Protein AF-A0A256ZRB9-F1 (afdb_monomer_lite)

Structure (mmCIF, N/CA/C/O backbone):
data_AF-A0A256ZRB9-F1
#
_entry.id   AF-A0A256ZRB9-F1
#
loop_
_atom_site.group_PDB
_atom_site.id
_atom_site.type_symbol
_atom_site.label_atom_id
_atom_site.label_alt_id
_atom_site.label_comp_id
_atom_site.label_asym_id
_atom_site.label_entity_id
_atom_site.label_seq_id
_atom_site.pdbx_PDB_ins_code
_atom_site.Cartn_x
_atom_site.Cartn_y
_atom_site.Cartn_z
_atom_site.occupancy
_atom_site.B_iso_or_equiv
_atom_site.auth_seq_id
_atom_site.auth_comp_id
_atom_site.auth_asym_id
_atom_site.auth_atom_id
_atom_site.pdbx_PDB_model_num
ATOM 1 N N . MET A 1 1 ? -17.868 21.100 -18.363 1.00 34.25 1 MET A N 1
ATOM 2 C CA . MET A 1 1 ? -17.674 19.808 -17.663 1.00 34.25 1 MET A CA 1
ATOM 3 C C . MET A 1 1 ? -17.988 18.675 -18.643 1.00 34.25 1 MET A C 1
ATOM 5 O O . MET A 1 1 ? -18.984 17.983 -18.506 1.00 34.25 1 MET A O 1
ATOM 9 N N . ARG A 1 2 ? -17.185 18.565 -19.703 1.00 29.33 2 ARG A N 1
ATOM 10 C CA . ARG A 1 2 ? -17.301 17.561 -20.768 1.00 29.33 2 ARG A CA 1
ATOM 11 C C . ARG A 1 2 ? -15.899 16.989 -20.989 1.00 29.33 2 ARG A C 1
ATOM 13 O O . ARG A 1 2 ? -14.932 17.731 -20.836 1.00 29.33 2 ARG A O 1
ATOM 20 N N . ASP A 1 3 ? -15.852 15.688 -21.248 1.00 31.72 3 ASP A N 1
ATOM 21 C CA . ASP A 1 3 ? -14.693 14.881 -21.651 1.00 31.72 3 ASP A CA 1
ATOM 22 C C . ASP A 1 3 ? -13.655 14.563 -20.561 1.00 31.72 3 ASP A C 1
ATOM 24 O O . ASP A 1 3 ? -12.487 14.940 -20.623 1.00 31.72 3 ASP A O 1
ATOM 28 N N . ILE A 1 4 ? -14.065 13.767 -19.564 1.00 39.31 4 ILE A N 1
ATOM 29 C CA . ILE A 1 4 ? -13.108 12.878 -18.889 1.00 39.31 4 ILE A CA 1
ATOM 30 C C . ILE A 1 4 ? -12.838 11.738 -19.874 1.00 39.31 4 ILE A C 1
ATOM 32 O O . ILE A 1 4 ? -13.637 10.811 -19.982 1.00 39.31 4 ILE A O 1
ATOM 36 N N . LEU A 1 5 ? -11.736 11.854 -20.622 1.00 40.72 5 LEU A N 1
ATOM 37 C CA . LEU A 1 5 ? -11.132 10.765 -21.390 1.00 40.72 5 LEU A CA 1
ATOM 38 C C . LEU A 1 5 ? -11.177 9.476 -20.561 1.00 40.72 5 LEU A C 1
ATOM 40 O O . LEU A 1 5 ? -10.591 9.402 -19.477 1.00 40.72 5 LEU A O 1
ATOM 44 N N . ILE A 1 6 ? -11.889 8.467 -21.064 1.00 37.97 6 ILE A N 1
ATOM 45 C CA . ILE A 1 6 ? -11.852 7.111 -20.521 1.00 37.97 6 ILE A CA 1
ATOM 46 C C . ILE A 1 6 ? -10.474 6.556 -20.885 1.00 37.97 6 ILE A C 1
ATOM 48 O O . ILE A 1 6 ? -10.280 5.974 -21.949 1.00 37.97 6 ILE A O 1
ATOM 52 N N . PHE A 1 7 ? -9.485 6.805 -20.030 1.00 49.47 7 PHE A N 1
ATOM 53 C CA . PHE A 1 7 ? -8.196 6.137 -20.133 1.00 49.47 7 PHE A CA 1
ATOM 54 C C . PHE A 1 7 ? -8.425 4.647 -19.878 1.00 49.47 7 PHE A C 1
ATOM 56 O O . PHE A 1 7 ? -8.905 4.256 -18.811 1.00 49.47 7 PHE A O 1
ATOM 63 N N . SER A 1 8 ? -8.117 3.820 -20.879 1.00 54.41 8 SER A N 1
ATOM 64 C CA . SER A 1 8 ? -7.966 2.382 -20.671 1.00 54.41 8 SER A CA 1
ATOM 65 C C . SER A 1 8 ? -6.876 2.179 -19.620 1.00 54.41 8 SER A C 1
ATOM 67 O O . SER A 1 8 ? -5.804 2.773 -19.711 1.00 54.41 8 SER A O 1
ATOM 69 N N . PHE A 1 9 ? -7.198 1.418 -18.580 1.00 68.12 9 PHE A N 1
ATOM 70 C CA . PHE A 1 9 ? -6.314 1.174 -17.452 1.00 68.12 9 PHE A CA 1
ATOM 71 C C . PHE A 1 9 ? -5.303 0.078 -17.801 1.00 68.12 9 PHE A C 1
ATOM 73 O O . PHE A 1 9 ? -5.698 -1.038 -18.139 1.00 68.12 9 PHE A O 1
ATOM 80 N N . PHE A 1 10 ? -4.007 0.374 -17.667 1.00 88.19 10 PHE A N 1
ATOM 81 C CA . PHE A 1 10 ? -2.936 -0.582 -17.957 1.00 88.19 10 PHE A CA 1
ATOM 82 C C . PHE A 1 10 ? -2.296 -1.088 -16.661 1.00 88.19 10 PHE A C 1
ATOM 84 O O . PHE A 1 10 ? -1.327 -0.520 -16.147 1.00 88.19 10 PHE A O 1
ATOM 91 N N . LEU A 1 11 ? -2.833 -2.198 -16.142 1.00 92.12 11 LEU A N 1
ATOM 92 C CA . LEU A 1 11 ? -2.380 -2.829 -14.896 1.00 92.12 11 LEU A CA 1
ATOM 93 C C . LEU A 1 11 ? -0.883 -3.171 -14.904 1.00 92.12 11 LEU A C 1
ATOM 95 O O . LEU A 1 11 ? -0.218 -3.035 -13.879 1.00 92.12 11 LEU A O 1
ATOM 99 N N . ASP A 1 12 ? -0.346 -3.551 -16.060 1.00 94.75 12 ASP A N 1
ATOM 100 C CA . ASP A 1 12 ? 1.074 -3.790 -16.302 1.00 94.75 12 ASP A CA 1
ATOM 101 C C . ASP A 1 12 ? 1.933 -2.567 -15.955 1.00 94.75 12 ASP A C 1
ATOM 103 O O . ASP A 1 12 ? 2.909 -2.670 -15.210 1.00 94.75 12 ASP A O 1
ATOM 107 N N . ALA A 1 13 ? 1.551 -1.389 -16.454 1.00 96.62 13 ALA A N 1
ATOM 108 C CA . ALA A 1 13 ? 2.277 -0.147 -16.216 1.00 96.62 13 ALA A CA 1
ATOM 109 C C . ALA A 1 13 ? 2.180 0.277 -14.745 1.00 96.62 13 ALA A C 1
ATOM 111 O O . ALA A 1 13 ? 3.186 0.653 -14.137 1.00 96.62 13 ALA A O 1
ATOM 112 N N . TRP A 1 14 ? 1.002 0.117 -14.137 1.00 97.25 14 TRP A N 1
ATOM 113 C CA . TRP A 1 14 ? 0.829 0.303 -12.698 1.00 97.25 14 TRP A CA 1
ATOM 114 C C . TRP A 1 14 ? 1.728 -0.641 -11.884 1.00 97.25 14 TRP A C 1
ATOM 116 O O . TRP A 1 14 ? 2.401 -0.217 -10.944 1.00 97.25 14 TRP A O 1
ATOM 126 N N . LEU A 1 15 ? 1.812 -1.917 -12.260 1.00 96.31 15 LEU A N 1
ATOM 127 C CA . LEU A 1 15 ? 2.658 -2.888 -11.571 1.00 96.31 15 LEU A CA 1
ATOM 128 C C . LEU A 1 15 ? 4.153 -2.581 -11.750 1.00 96.31 15 LEU A C 1
ATOM 130 O O . LEU A 1 15 ? 4.929 -2.773 -10.812 1.00 96.31 15 LEU A O 1
ATOM 134 N N . ALA A 1 16 ? 4.555 -2.073 -12.918 1.00 95.81 16 ALA A N 1
ATOM 135 C CA . ALA A 1 16 ? 5.911 -1.595 -13.176 1.00 95.81 16 ALA A CA 1
ATOM 136 C C . ALA A 1 16 ? 6.287 -0.435 -12.240 1.00 95.81 16 ALA A C 1
ATOM 138 O O . ALA A 1 16 ? 7.323 -0.502 -11.576 1.00 95.81 16 ALA A O 1
ATOM 139 N N . GLY A 1 17 ? 5.418 0.573 -12.112 1.00 96.19 17 GLY A N 1
ATOM 140 C CA . GLY A 1 17 ? 5.626 1.690 -11.189 1.00 96.19 17 GLY A CA 1
ATOM 141 C C . GLY A 1 17 ? 5.690 1.247 -9.727 1.00 96.19 17 GLY A C 1
ATOM 142 O O . GLY A 1 17 ? 6.588 1.650 -8.986 1.00 96.19 17 GLY A O 1
ATOM 143 N N . LEU A 1 18 ? 4.777 0.360 -9.312 1.00 96.25 18 LEU A N 1
ATOM 144 C CA . LEU A 1 18 ? 4.770 -0.198 -7.956 1.00 96.25 18 LEU A CA 1
ATOM 145 C C . LEU A 1 18 ? 6.077 -0.945 -7.656 1.00 96.25 18 LEU A C 1
ATOM 147 O O . LEU A 1 18 ? 6.651 -0.814 -6.571 1.00 96.25 18 LEU A O 1
ATOM 151 N N . TRP A 1 19 ? 6.563 -1.725 -8.624 1.00 95.06 19 TRP A N 1
ATOM 152 C CA . TRP A 1 19 ? 7.814 -2.459 -8.496 1.00 95.06 19 TRP A CA 1
ATOM 153 C C . TRP A 1 19 ? 9.038 -1.537 -8.444 1.00 95.06 19 TRP A C 1
ATOM 155 O O . TRP A 1 19 ? 9.956 -1.814 -7.674 1.00 95.06 19 TRP A O 1
ATOM 165 N N . ASP A 1 20 ? 9.066 -0.432 -9.186 1.00 93.19 20 ASP A N 1
ATOM 166 C CA . ASP A 1 20 ? 10.182 0.522 -9.121 1.00 93.19 20 ASP A CA 1
ATOM 167 C C . ASP A 1 20 ? 10.332 1.183 -7.740 1.00 93.19 20 ASP A C 1
ATOM 169 O O . ASP A 1 20 ? 11.446 1.519 -7.330 1.00 93.19 20 ASP A O 1
ATOM 173 N N . GLY A 1 21 ? 9.240 1.317 -6.982 1.00 91.88 21 GLY A N 1
ATOM 174 C CA . GLY A 1 21 ? 9.299 1.759 -5.587 1.00 91.88 21 GLY A CA 1
ATOM 175 C C . GLY A 1 21 ? 9.659 0.633 -4.608 1.00 91.88 21 GLY A C 1
ATOM 176 O O . GLY A 1 21 ? 10.695 0.656 -3.933 1.00 91.88 21 GLY A O 1
ATOM 177 N N . ASP A 1 22 ? 8.811 -0.395 -4.539 1.00 93.00 22 ASP A N 1
ATOM 178 C CA . ASP A 1 22 ? 8.840 -1.403 -3.464 1.00 93.00 22 ASP A CA 1
ATOM 179 C C . ASP A 1 22 ? 9.324 -2.798 -3.898 1.00 93.00 22 ASP A C 1
ATOM 181 O O . ASP A 1 22 ? 9.397 -3.752 -3.101 1.00 93.00 22 ASP A O 1
ATOM 185 N N . GLY A 1 23 ? 9.685 -2.931 -5.169 1.00 92.56 23 GLY A N 1
ATOM 186 C CA . GLY A 1 23 ? 10.148 -4.161 -5.782 1.00 92.56 23 GLY A CA 1
ATOM 187 C C . GLY A 1 23 ? 11.583 -4.530 -5.424 1.00 92.56 23 GLY A C 1
ATOM 188 O O . GLY A 1 23 ? 12.359 -3.788 -4.820 1.00 92.56 23 GLY A O 1
ATOM 189 N N . THR A 1 24 ? 11.978 -5.747 -5.770 1.00 90.44 24 THR A N 1
ATOM 190 C CA . THR A 1 24 ? 13.360 -6.238 -5.816 1.00 90.44 24 THR A CA 1
ATOM 191 C C . THR A 1 24 ? 13.390 -7.468 -6.706 1.00 90.44 24 THR A C 1
ATOM 193 O O . THR A 1 24 ? 12.495 -8.308 -6.624 1.00 90.44 24 THR A O 1
ATOM 196 N N . ARG A 1 25 ? 14.451 -7.634 -7.492 1.00 89.38 25 ARG A N 1
ATOM 197 C CA . ARG A 1 25 ? 14.740 -8.896 -8.176 1.00 89.38 25 ARG A CA 1
ATOM 198 C C . ARG A 1 25 ? 16.152 -9.367 -7.858 1.00 89.38 25 ARG A C 1
ATOM 200 O O . ARG A 1 25 ? 17.041 -8.547 -7.648 1.00 89.38 25 ARG A O 1
ATOM 207 N N . TYR A 1 26 ? 16.356 -10.675 -7.755 1.00 88.69 26 TYR A N 1
ATOM 208 C CA . TYR A 1 26 ? 17.668 -11.251 -7.454 1.00 88.69 26 TYR A CA 1
ATOM 209 C C . TYR A 1 26 ? 17.790 -12.681 -7.983 1.00 88.69 26 TYR A C 1
ATOM 211 O O . TYR A 1 26 ? 16.799 -13.398 -8.111 1.00 88.69 26 TYR A O 1
ATOM 219 N N . VAL A 1 27 ? 19.027 -13.097 -8.262 1.00 89.75 27 VAL A N 1
ATOM 220 C CA . VAL A 1 27 ? 19.355 -14.452 -8.723 1.00 89.75 27 VAL A CA 1
ATOM 221 C C . VAL A 1 27 ? 20.091 -15.194 -7.616 1.00 89.75 27 VAL A C 1
ATOM 223 O O . VAL A 1 27 ? 21.069 -14.683 -7.070 1.00 89.75 27 VAL A O 1
ATOM 226 N N . VAL A 1 28 ? 19.653 -16.410 -7.296 1.00 88.19 28 VAL A N 1
ATOM 227 C CA . VAL A 1 28 ? 20.348 -17.292 -6.348 1.00 88.19 28 VAL A CA 1
ATOM 228 C C . VAL A 1 28 ? 21.052 -18.396 -7.127 1.00 88.19 28 VAL A C 1
ATOM 230 O O . VAL A 1 28 ? 20.403 -19.199 -7.791 1.00 88.19 28 VAL A O 1
ATOM 233 N N . LYS A 1 29 ? 22.386 -18.453 -7.035 1.00 87.62 29 LYS A N 1
ATOM 234 C CA . LYS A 1 29 ? 23.191 -19.550 -7.594 1.00 87.62 29 LYS A CA 1
ATOM 235 C C . LYS A 1 29 ? 23.360 -20.641 -6.535 1.00 87.62 29 LYS A C 1
ATOM 237 O O . LYS A 1 29 ? 23.985 -20.398 -5.503 1.00 87.62 29 LYS A O 1
ATOM 242 N N . ARG A 1 30 ? 22.831 -21.844 -6.771 1.00 84.00 30 ARG A N 1
ATOM 243 C CA . ARG A 1 30 ? 23.006 -22.977 -5.846 1.00 84.00 30 ARG A CA 1
ATOM 244 C C . ARG A 1 30 ? 24.320 -23.697 -6.143 1.00 84.00 30 ARG A C 1
ATOM 246 O O . ARG A 1 30 ? 24.453 -24.311 -7.200 1.00 84.00 30 ARG A O 1
ATOM 253 N N . LYS A 1 31 ? 25.266 -23.646 -5.191 1.00 77.69 31 LYS A N 1
ATOM 254 C CA . LYS A 1 31 ? 26.624 -24.216 -5.325 1.00 77.69 31 LYS A CA 1
ATOM 255 C C . LYS A 1 31 ? 26.626 -25.681 -5.787 1.00 77.69 31 LYS A C 1
ATOM 257 O O . LYS A 1 31 ? 27.463 -26.053 -6.593 1.00 77.69 31 LYS A O 1
ATOM 262 N N . CYS A 1 32 ? 25.669 -26.485 -5.328 1.00 74.06 32 CYS A N 1
ATOM 263 C CA . CYS A 1 32 ? 25.635 -27.928 -5.569 1.00 74.06 32 CYS A CA 1
ATOM 264 C C . CYS A 1 32 ? 24.974 -28.376 -6.884 1.00 74.06 32 CYS A C 1
ATOM 266 O O . CYS A 1 32 ? 25.100 -29.541 -7.233 1.00 74.06 32 CYS A O 1
ATOM 268 N N . ARG A 1 33 ? 24.246 -27.510 -7.607 1.00 70.38 33 ARG A N 1
ATOM 269 C CA . ARG A 1 33 ? 23.389 -27.949 -8.736 1.00 70.38 33 ARG A CA 1
ATOM 270 C C . ARG A 1 33 ? 23.647 -27.250 -10.071 1.00 70.38 33 ARG A C 1
ATOM 272 O O . ARG A 1 33 ? 22.878 -27.452 -10.999 1.00 70.38 33 ARG A O 1
ATOM 279 N N . LYS A 1 34 ? 24.645 -26.356 -10.164 1.00 79.81 34 LYS A N 1
ATOM 280 C CA . LYS A 1 34 ? 24.789 -25.393 -11.288 1.00 79.81 34 LYS A CA 1
ATOM 281 C C . LYS A 1 34 ? 23.468 -24.655 -11.629 1.00 79.81 34 LYS A C 1
ATOM 283 O O . LYS A 1 34 ? 23.315 -24.105 -12.713 1.00 79.81 34 LYS A O 1
ATOM 288 N N . GLN A 1 35 ? 22.523 -24.607 -10.687 1.00 85.25 35 GLN A N 1
ATOM 289 C CA . GLN A 1 35 ? 21.173 -24.081 -10.871 1.00 85.25 35 GLN A CA 1
ATOM 290 C C . GLN A 1 35 ? 21.127 -22.599 -10.479 1.00 85.25 35 GLN A C 1
ATOM 292 O O . GLN A 1 35 ? 21.696 -22.202 -9.452 1.00 85.25 35 GLN A O 1
ATOM 297 N N . LYS A 1 36 ? 20.439 -21.791 -11.293 1.00 88.69 36 LYS A N 1
ATOM 298 C CA . LYS A 1 36 ? 20.120 -20.386 -11.016 1.00 88.69 36 LYS A CA 1
ATOM 299 C C . LYS A 1 36 ? 18.613 -20.247 -10.828 1.00 88.69 36 LYS A C 1
ATOM 301 O O . LYS A 1 36 ? 17.865 -20.536 -11.755 1.00 88.69 36 LYS A O 1
ATOM 306 N N . ASP A 1 37 ? 18.201 -19.767 -9.664 1.00 89.81 37 ASP A N 1
ATOM 307 C CA . ASP A 1 37 ? 16.800 -19.452 -9.375 1.00 89.81 37 ASP A CA 1
ATOM 308 C C . ASP A 1 37 ? 16.587 -17.936 -9.491 1.00 89.81 37 ASP A C 1
ATOM 310 O O . ASP A 1 37 ? 17.431 -17.157 -9.024 1.00 89.81 37 ASP A O 1
ATOM 314 N N . TYR A 1 38 ? 15.475 -17.517 -10.096 1.00 92.12 38 TYR A N 1
ATOM 315 C CA . TYR A 1 38 ? 15.200 -16.124 -10.454 1.00 92.12 38 TYR A CA 1
ATOM 316 C C . TYR A 1 38 ? 14.000 -15.613 -9.671 1.00 92.12 38 TYR A C 1
ATOM 318 O O . TYR A 1 38 ? 12.863 -16.010 -9.918 1.00 92.12 38 TYR A O 1
ATOM 326 N N . TYR A 1 39 ? 14.247 -14.687 -8.750 1.00 91.56 39 TYR A N 1
ATOM 327 C CA . TYR A 1 39 ? 13.211 -14.198 -7.854 1.00 91.56 39 TYR A CA 1
ATOM 328 C C . TYR A 1 39 ? 12.829 -12.761 -8.158 1.00 91.56 39 TYR A C 1
ATOM 330 O O . TYR A 1 39 ? 13.693 -11.895 -8.318 1.00 91.56 39 TYR A O 1
ATOM 338 N N . VAL A 1 40 ? 11.525 -12.509 -8.110 1.00 93.12 40 VAL A N 1
ATOM 339 C CA . VAL A 1 40 ? 10.925 -11.177 -8.057 1.00 93.12 40 VAL A CA 1
ATOM 340 C C . VAL A 1 40 ? 10.150 -11.053 -6.754 1.00 93.12 40 VAL A C 1
ATOM 342 O O . VAL A 1 40 ? 9.513 -12.001 -6.294 1.00 93.12 40 VAL A O 1
ATOM 345 N N . LYS A 1 41 ? 10.236 -9.887 -6.125 1.00 93.88 41 LYS A N 1
ATOM 346 C CA . LYS A 1 41 ? 9.595 -9.585 -4.852 1.00 93.88 41 LYS A CA 1
ATOM 347 C C . LYS A 1 41 ? 9.021 -8.176 -4.879 1.00 93.88 41 LYS A C 1
ATOM 349 O O . LYS A 1 41 ? 9.721 -7.280 -5.328 1.00 93.88 41 LYS A O 1
ATOM 354 N N . ILE A 1 42 ? 7.836 -7.978 -4.309 1.00 95.75 42 ILE A N 1
ATOM 355 C CA . ILE A 1 42 ? 7.316 -6.656 -3.920 1.00 95.75 42 ILE A CA 1
ATOM 356 C C . ILE A 1 42 ? 7.057 -6.681 -2.415 1.00 95.75 42 ILE A C 1
ATOM 358 O O . ILE A 1 42 ? 6.600 -7.695 -1.873 1.00 95.75 42 ILE A O 1
ATOM 362 N N . SER A 1 43 ? 7.437 -5.610 -1.722 1.00 96.19 43 SER A N 1
ATOM 363 C CA . SER A 1 43 ? 7.308 -5.524 -0.266 1.00 96.19 43 SER A CA 1
ATOM 364 C C . SER A 1 43 ? 6.275 -4.477 0.122 1.00 96.19 43 SER A C 1
ATOM 366 O O . SER A 1 43 ? 6.272 -3.402 -0.443 1.00 96.19 43 SER A O 1
ATOM 368 N N . THR A 1 44 ? 5.437 -4.751 1.116 1.00 96.88 44 THR A N 1
ATOM 369 C CA . THR A 1 44 ? 4.452 -3.771 1.594 1.00 96.88 44 THR A CA 1
ATOM 370 C C . THR A 1 44 ? 4.159 -3.948 3.077 1.00 96.88 44 THR A C 1
ATOM 372 O O . THR A 1 44 ? 4.381 -5.009 3.661 1.00 96.88 44 THR A O 1
ATOM 375 N N . ILE A 1 45 ? 3.677 -2.890 3.714 1.00 95.62 45 ILE A N 1
ATOM 376 C CA . ILE A 1 45 ? 3.133 -2.906 5.076 1.00 95.62 45 ILE A CA 1
ATOM 377 C C . ILE A 1 45 ? 1.599 -2.933 5.094 1.00 95.62 45 ILE A C 1
ATOM 379 O O . ILE A 1 45 ? 1.015 -3.0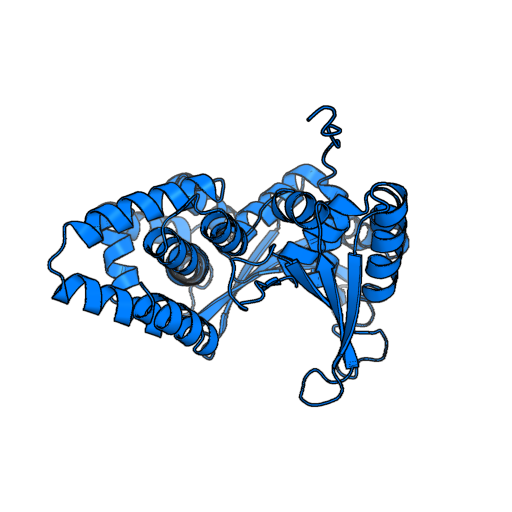86 6.163 1.00 95.62 45 ILE A O 1
ATOM 383 N N . SER A 1 46 ? 0.951 -2.722 3.952 1.00 97.31 46 SER A N 1
ATOM 384 C CA . SER A 1 46 ? -0.502 -2.637 3.850 1.00 97.31 46 SER A CA 1
ATOM 385 C C . SER A 1 46 ? -1.092 -4.032 3.712 1.00 97.31 46 SER A C 1
ATOM 387 O O . SER A 1 46 ? -0.589 -4.860 2.951 1.00 97.31 46 SER A O 1
ATOM 389 N N . PHE A 1 47 ? -2.151 -4.305 4.468 1.00 97.81 47 PHE A N 1
ATOM 390 C CA . PHE A 1 47 ? -2.938 -5.514 4.297 1.00 97.81 47 PHE A CA 1
ATOM 391 C C . PHE A 1 47 ? -3.667 -5.498 2.947 1.00 97.81 47 PHE A C 1
ATOM 393 O O . PHE A 1 47 ? -3.638 -6.499 2.241 1.00 97.81 47 PHE A O 1
ATOM 400 N N . LEU A 1 48 ? -4.266 -4.381 2.541 1.00 98.00 48 LEU A N 1
ATOM 401 C CA . LEU A 1 48 ? -4.952 -4.247 1.252 1.00 98.00 48 LEU A CA 1
ATOM 402 C C . LEU A 1 48 ? -4.004 -4.483 0.067 1.00 98.00 48 LEU A C 1
ATOM 404 O O . LEU A 1 48 ? -4.335 -5.221 -0.863 1.00 98.00 48 LEU A O 1
ATOM 408 N N . GLU A 1 49 ? -2.790 -3.941 0.135 1.00 97.75 49 GLU A N 1
ATOM 409 C CA . GLU A 1 49 ? -1.848 -4.013 -0.983 1.00 97.75 49 GLU A CA 1
ATOM 410 C C . GLU A 1 49 ? -1.316 -5.425 -1.221 1.00 97.75 49 GLU A C 1
ATOM 412 O O . GLU A 1 49 ? -1.035 -5.784 -2.360 1.00 97.75 49 GLU A O 1
ATOM 417 N N . VAL A 1 50 ? -1.240 -6.272 -0.186 1.00 97.81 50 VAL A N 1
ATOM 418 C CA . VAL A 1 50 ? -0.884 -7.688 -0.374 1.00 97.81 50 VAL A CA 1
ATOM 419 C C . VAL A 1 50 ? -1.879 -8.375 -1.311 1.00 97.81 50 VAL A C 1
ATOM 421 O O . VAL A 1 50 ? -1.446 -9.062 -2.237 1.00 97.81 50 VAL A O 1
ATOM 424 N N . LYS A 1 51 ? -3.193 -8.179 -1.114 1.00 96.25 51 LYS A N 1
ATOM 425 C CA . LYS A 1 51 ? -4.219 -8.725 -2.020 1.00 96.25 51 LYS A CA 1
ATOM 426 C C . LYS A 1 51 ? -4.068 -8.143 -3.412 1.00 96.25 51 LYS A C 1
ATOM 428 O O . LYS A 1 51 ? -4.049 -8.896 -4.379 1.00 96.25 51 LYS A O 1
ATOM 433 N N . LYS A 1 52 ? -3.887 -6.823 -3.492 1.00 96.00 52 LYS A N 1
ATOM 434 C CA . LYS A 1 52 ? -3.757 -6.119 -4.765 1.00 96.00 52 LYS A CA 1
ATOM 435 C C . LYS A 1 52 ? -2.577 -6.620 -5.592 1.00 96.00 52 LYS A C 1
ATOM 437 O O . LYS A 1 52 ? -2.716 -6.824 -6.791 1.00 96.00 52 LYS A O 1
ATOM 442 N N . ILE A 1 53 ? -1.444 -6.876 -4.942 1.00 96.56 53 ILE A N 1
ATOM 443 C CA . ILE A 1 53 ? -0.271 -7.474 -5.574 1.00 96.56 53 ILE A CA 1
ATOM 444 C C . ILE A 1 53 ? -0.601 -8.895 -6.045 1.00 96.56 53 ILE A C 1
ATOM 446 O O . ILE A 1 53 ? -0.348 -9.206 -7.199 1.00 96.56 53 ILE A O 1
ATOM 450 N N . ILE A 1 54 ? -1.180 -9.759 -5.200 1.00 95.44 54 ILE A N 1
ATOM 451 C CA . ILE A 1 54 ? -1.544 -11.133 -5.610 1.00 95.44 54 ILE A CA 1
ATOM 452 C C . ILE A 1 54 ? -2.430 -11.116 -6.863 1.00 95.44 54 ILE A C 1
ATOM 454 O O . ILE A 1 54 ? -2.157 -11.858 -7.804 1.00 95.44 54 ILE A O 1
ATOM 458 N N . ASP A 1 55 ? -3.448 -10.258 -6.879 1.00 94.44 55 ASP A N 1
ATOM 459 C CA . ASP A 1 55 ? -4.374 -10.131 -8.005 1.00 94.44 55 ASP A CA 1
ATOM 460 C C . ASP A 1 55 ? -3.668 -9.624 -9.258 1.00 94.44 55 ASP A C 1
ATOM 462 O O . ASP A 1 55 ? -3.801 -10.242 -10.307 1.00 94.44 55 ASP A O 1
ATOM 466 N N . ALA A 1 56 ? -2.838 -8.585 -9.135 1.00 94.19 56 ALA A N 1
ATOM 467 C CA . ALA A 1 56 ? -2.078 -8.054 -10.260 1.00 94.19 56 ALA A CA 1
ATOM 468 C C . ALA A 1 56 ? -1.129 -9.096 -10.868 1.00 94.19 56 ALA A C 1
ATOM 470 O O . ALA A 1 56 ? -1.014 -9.191 -12.084 1.00 94.19 56 ALA A O 1
ATOM 471 N N . PHE A 1 57 ? -0.478 -9.925 -10.046 1.00 93.12 57 PHE A N 1
ATOM 472 C CA . PHE A 1 57 ? 0.369 -11.002 -10.560 1.00 93.12 57 PHE A CA 1
ATOM 473 C C . PHE A 1 57 ? -0.438 -12.085 -11.296 1.00 93.12 57 PHE A C 1
ATOM 475 O O . PHE A 1 57 ? -0.002 -12.568 -12.343 1.00 93.12 57 PHE A O 1
ATOM 482 N N . ASN A 1 58 ? -1.614 -12.444 -10.776 1.00 92.31 58 ASN A N 1
ATOM 483 C CA . ASN A 1 58 ? -2.503 -13.398 -11.436 1.00 92.31 58 ASN A CA 1
ATOM 484 C C . ASN A 1 58 ? -3.041 -12.852 -12.763 1.00 92.31 58 ASN A C 1
ATOM 486 O O . ASN A 1 58 ? -3.066 -13.586 -13.742 1.00 92.31 58 ASN A O 1
ATOM 490 N N . GLU A 1 59 ? -3.453 -11.588 -12.798 1.00 93.25 59 GLU A N 1
ATOM 491 C CA . GLU A 1 59 ? -4.076 -10.961 -13.966 1.00 93.25 59 GLU A CA 1
ATOM 492 C C . GLU A 1 59 ? -3.061 -10.681 -15.081 1.00 93.25 59 GLU A C 1
ATOM 494 O O . GLU A 1 59 ? -3.292 -11.057 -16.225 1.00 93.25 59 GLU A O 1
ATOM 499 N N . VAL A 1 60 ? -1.899 -10.108 -14.746 1.00 91.56 60 VAL A N 1
ATOM 500 C CA . VAL A 1 60 ? -0.876 -9.723 -15.736 1.00 91.56 60 VAL A CA 1
ATOM 501 C C . VAL A 1 60 ? -0.085 -10.930 -16.251 1.00 91.56 60 VAL A C 1
ATOM 503 O O . VAL A 1 60 ? 0.310 -10.972 -17.415 1.00 91.56 60 VAL A O 1
ATOM 506 N N . PHE A 1 61 ? 0.188 -11.922 -15.394 1.00 90.12 61 PHE A N 1
ATOM 507 C CA . PHE A 1 61 ? 1.088 -13.030 -15.746 1.00 90.12 61 PHE A CA 1
ATOM 508 C C . PHE A 1 61 ? 0.425 -14.404 -15.781 1.00 90.12 61 PHE A C 1
ATOM 510 O O . PHE A 1 61 ? 1.085 -15.364 -16.175 1.00 90.12 61 PHE A O 1
ATOM 517 N N . GLY A 1 62 ? -0.813 -14.547 -15.302 1.00 88.88 62 GLY A N 1
ATOM 518 C CA . GLY A 1 62 ? -1.407 -15.865 -15.059 1.00 88.88 62 GLY A CA 1
ATOM 519 C C . GLY A 1 62 ? -0.692 -16.654 -13.954 1.00 88.88 62 GLY A C 1
ATOM 520 O O . GLY A 1 62 ? -0.804 -17.878 -13.898 1.00 88.88 62 GLY A O 1
ATOM 521 N N . ILE A 1 63 ? 0.090 -15.986 -13.092 1.00 87.31 63 ILE A N 1
ATOM 522 C CA . ILE A 1 63 ? 0.943 -16.637 -12.089 1.00 87.31 63 ILE A CA 1
ATOM 523 C C . ILE A 1 63 ? 0.598 -16.127 -10.693 1.00 87.31 63 ILE A C 1
ATOM 525 O O . ILE A 1 63 ? 0.791 -14.956 -10.374 1.00 87.31 63 ILE A O 1
ATOM 529 N N . SER A 1 64 ? 0.224 -17.049 -9.808 1.00 88.62 64 SER A N 1
ATOM 530 C CA . SER A 1 64 ? 0.132 -16.752 -8.380 1.00 88.62 64 SER A CA 1
ATOM 531 C C . SER A 1 64 ? 1.528 -16.661 -7.765 1.00 88.62 64 SER A C 1
ATOM 533 O O . SER A 1 64 ? 2.362 -17.540 -8.015 1.00 88.62 64 SER A O 1
ATOM 535 N N . PRO A 1 65 ? 1.786 -15.689 -6.869 1.00 91.19 65 PRO A N 1
ATOM 536 C CA . PRO A 1 65 ? 3.000 -15.693 -6.068 1.00 91.19 65 PRO A CA 1
ATOM 537 C C . PRO A 1 65 ? 3.190 -17.043 -5.370 1.00 91.19 65 PRO A C 1
ATOM 539 O O . PRO A 1 65 ? 2.224 -17.657 -4.911 1.00 91.19 65 PRO A O 1
ATOM 542 N N . TYR A 1 66 ? 4.432 -17.524 -5.280 1.00 87.00 66 TYR A N 1
ATOM 543 C CA . TYR A 1 66 ? 4.710 -18.824 -4.655 1.00 87.00 66 TYR A CA 1
ATOM 544 C C . TYR A 1 66 ? 4.770 -18.714 -3.130 1.00 87.00 66 TYR A C 1
ATOM 546 O O . TYR A 1 66 ? 4.546 -19.698 -2.416 1.00 87.00 66 TYR A O 1
ATOM 554 N N . ASN A 1 67 ? 5.110 -17.529 -2.608 1.00 91.69 67 ASN A N 1
ATOM 555 C CA . ASN A 1 67 ? 5.274 -17.317 -1.179 1.00 91.69 67 ASN A CA 1
ATOM 556 C C . ASN A 1 67 ? 5.032 -15.865 -0.757 1.00 91.69 67 ASN A C 1
ATOM 558 O O . ASN A 1 67 ? 5.468 -14.933 -1.425 1.00 91.69 67 ASN A O 1
ATOM 562 N N . ILE A 1 68 ? 4.440 -15.688 0.425 1.00 94.88 68 ILE A N 1
ATOM 563 C CA . ILE A 1 68 ? 4.370 -14.405 1.128 1.00 94.88 68 ILE A CA 1
ATOM 564 C C . ILE A 1 68 ? 5.076 -14.575 2.470 1.00 94.88 68 ILE A C 1
ATOM 566 O O . ILE A 1 68 ? 4.650 -15.370 3.314 1.00 94.88 68 ILE A O 1
ATOM 570 N N . ARG A 1 69 ? 6.174 -13.844 2.683 1.00 94.00 69 ARG A N 1
ATOM 571 C CA . ARG A 1 69 ? 6.861 -13.818 3.984 1.00 94.00 69 ARG A CA 1
ATOM 572 C C . ARG A 1 69 ? 6.374 -12.629 4.795 1.00 94.00 69 ARG A C 1
ATOM 574 O O . ARG A 1 69 ? 6.221 -11.546 4.252 1.00 94.00 69 ARG A O 1
ATOM 581 N N . ALA A 1 70 ? 6.205 -12.818 6.100 1.00 94.62 70 ALA A N 1
ATOM 582 C CA . ALA A 1 70 ? 5.875 -11.747 7.033 1.00 94.62 70 ALA A CA 1
ATOM 583 C C . ALA A 1 70 ? 7.046 -11.502 7.997 1.00 94.62 70 ALA A C 1
ATOM 585 O O . ALA A 1 70 ? 7.417 -12.371 8.793 1.00 94.62 70 ALA A O 1
ATOM 586 N N . LEU A 1 71 ? 7.637 -10.311 7.920 1.00 93.00 71 LEU A N 1
ATOM 587 C CA . LEU A 1 71 ? 8.789 -9.880 8.708 1.00 93.00 71 LEU A CA 1
ATOM 588 C C . LEU A 1 71 ? 8.355 -8.817 9.718 1.00 93.00 71 LEU A C 1
ATOM 590 O O . LEU A 1 71 ? 8.102 -7.672 9.350 1.00 93.00 71 LEU A O 1
ATOM 594 N N . PHE A 1 72 ? 8.294 -9.172 10.999 1.00 91.00 72 PHE A N 1
ATOM 595 C CA . PHE A 1 72 ? 7.914 -8.213 12.035 1.00 91.00 72 PHE A CA 1
ATOM 596 C C . PHE A 1 72 ? 9.018 -7.180 12.278 1.00 91.00 72 PHE A C 1
ATOM 598 O O . PHE A 1 72 ? 10.174 -7.532 12.521 1.00 91.00 72 PHE A O 1
ATOM 605 N N . LYS A 1 73 ? 8.658 -5.897 12.228 1.00 89.19 73 LYS A N 1
ATOM 606 C CA . LYS A 1 73 ? 9.544 -4.762 12.493 1.00 89.19 73 LYS A CA 1
ATOM 607 C C . LYS A 1 73 ? 9.211 -4.203 13.874 1.00 89.19 73 LYS A C 1
ATOM 609 O O . LYS A 1 73 ? 8.303 -3.389 13.998 1.00 89.19 73 LYS A O 1
ATOM 614 N N . SER A 1 74 ? 9.941 -4.635 14.906 1.00 81.69 74 SER A N 1
ATOM 615 C CA . SER A 1 74 ? 9.683 -4.260 16.311 1.00 81.69 74 SER A CA 1
ATOM 616 C C . SER A 1 74 ? 9.619 -2.745 16.523 1.00 81.69 74 SER A C 1
ATOM 618 O O . SER A 1 74 ? 8.672 -2.249 17.119 1.00 81.69 74 SER A O 1
ATOM 620 N N . ASN A 1 75 ? 10.555 -2.000 15.933 1.00 79.25 75 ASN A N 1
ATOM 621 C CA . ASN A 1 75 ? 10.604 -0.534 15.975 1.00 79.25 75 ASN A CA 1
ATOM 622 C C . ASN A 1 75 ? 9.432 0.174 15.270 1.00 79.25 75 ASN A C 1
ATOM 624 O O . ASN A 1 75 ? 9.276 1.385 15.401 1.00 79.25 75 ASN A O 1
ATOM 628 N N . ARG A 1 76 ? 8.640 -0.549 14.475 1.00 79.00 76 ARG A N 1
ATOM 629 C CA . ARG A 1 76 ? 7.451 -0.033 13.782 1.00 79.00 76 ARG A CA 1
ATOM 630 C C . ARG A 1 76 ? 6.161 -0.721 14.239 1.00 79.00 76 ARG A C 1
ATOM 632 O O . ARG A 1 76 ? 5.121 -0.392 13.687 1.00 79.00 76 ARG A O 1
ATOM 639 N N . LYS A 1 77 ? 6.250 -1.687 15.166 1.00 85.88 77 LYS A N 1
ATOM 640 C CA . LYS A 1 77 ? 5.150 -2.520 15.691 1.00 85.88 77 LYS A CA 1
ATOM 641 C C . LYS A 1 77 ? 4.225 -3.145 14.629 1.00 85.88 77 LYS A C 1
ATOM 643 O O . LYS A 1 77 ? 3.065 -3.439 14.893 1.00 85.88 77 LYS A O 1
ATOM 648 N N . ARG A 1 78 ? 4.749 -3.411 13.429 1.00 89.69 78 ARG A N 1
ATOM 649 C CA . ARG A 1 78 ? 3.986 -3.963 12.294 1.00 89.69 78 ARG A CA 1
ATOM 650 C C . ARG A 1 78 ? 4.813 -4.926 11.458 1.00 89.69 78 ARG A C 1
ATOM 652 O O . ARG A 1 78 ? 6.043 -4.970 11.570 1.00 89.69 78 ARG A O 1
ATOM 659 N N . PHE A 1 79 ? 4.150 -5.685 10.600 1.00 93.88 79 PHE A N 1
ATOM 660 C CA . PHE A 1 79 ? 4.795 -6.563 9.636 1.00 93.88 79 PHE A CA 1
ATOM 661 C C . PHE A 1 79 ? 5.103 -5.844 8.331 1.00 93.88 79 PHE A C 1
ATOM 663 O O . PHE A 1 79 ? 4.306 -5.060 7.824 1.00 93.88 79 PHE A O 1
ATOM 670 N N . LEU A 1 80 ? 6.269 -6.171 7.783 1.00 95.31 80 LEU A N 1
ATOM 671 C CA . LEU A 1 80 ? 6.575 -6.025 6.372 1.00 95.31 80 LEU A CA 1
ATOM 672 C C . LEU A 1 80 ? 6.269 -7.360 5.690 1.00 95.31 80 LEU A C 1
ATOM 674 O O . LEU A 1 80 ? 6.875 -8.381 6.031 1.00 95.31 80 LEU A O 1
ATOM 678 N N . PHE A 1 81 ? 5.353 -7.347 4.737 1.00 97.25 81 PHE A N 1
ATOM 679 C CA . PHE A 1 81 ? 5.082 -8.466 3.854 1.00 97.25 81 PHE A CA 1
ATOM 680 C C . PHE A 1 81 ? 6.008 -8.424 2.651 1.00 97.25 81 PHE A C 1
ATOM 682 O O . PHE A 1 81 ? 6.309 -7.364 2.118 1.00 97.25 81 PHE A O 1
ATOM 689 N N . GLU A 1 82 ? 6.465 -9.594 2.234 1.00 96.75 82 GLU A N 1
ATOM 690 C CA . GLU A 1 82 ? 7.280 -9.795 1.047 1.00 96.75 82 GLU A CA 1
ATOM 691 C C . GLU A 1 82 ? 6.589 -10.837 0.170 1.00 96.75 82 GLU A C 1
ATOM 693 O O . GLU A 1 82 ? 6.697 -12.039 0.441 1.00 96.75 82 GLU A O 1
ATOM 698 N N . ILE A 1 83 ? 5.881 -10.375 -0.858 1.00 96.56 83 ILE A N 1
ATOM 699 C CA . ILE A 1 83 ? 5.225 -11.216 -1.859 1.00 96.56 83 ILE A CA 1
ATOM 700 C C . ILE A 1 83 ? 6.285 -11.601 -2.885 1.00 96.56 83 ILE A C 1
ATOM 702 O O . ILE A 1 83 ? 6.966 -10.724 -3.413 1.00 96.56 83 ILE A O 1
ATOM 706 N N . ARG A 1 84 ? 6.483 -12.901 -3.121 1.00 94.62 84 ARG A N 1
ATOM 707 C CA . ARG A 1 84 ? 7.580 -13.425 -3.941 1.00 94.62 84 ARG A CA 1
ATOM 708 C C . ARG A 1 84 ? 7.079 -14.354 -5.038 1.00 94.62 84 ARG A C 1
ATOM 710 O O . ARG A 1 84 ? 6.246 -15.228 -4.791 1.00 94.62 84 ARG A O 1
ATOM 717 N N . CYS A 1 85 ? 7.701 -14.220 -6.200 1.00 93.56 85 CYS A N 1
ATOM 718 C CA . CYS A 1 85 ? 7.531 -15.060 -7.377 1.00 93.56 85 CYS A CA 1
ATOM 719 C C . CYS A 1 85 ? 8.893 -15.660 -7.768 1.00 93.56 85 CYS A C 1
ATOM 721 O O . CYS A 1 85 ? 9.914 -14.978 -7.660 1.00 93.56 85 CYS A O 1
ATOM 723 N N . ASP A 1 86 ? 8.906 -16.927 -8.179 1.00 91.44 86 ASP A N 1
ATOM 724 C CA . ASP A 1 86 ? 10.087 -17.628 -8.699 1.00 91.44 86 ASP A CA 1
ATOM 725 C C . ASP A 1 86 ? 9.797 -17.961 -10.159 1.00 91.44 86 ASP A C 1
ATOM 727 O O . ASP A 1 86 ? 9.024 -18.868 -10.462 1.00 91.44 86 ASP A O 1
ATOM 731 N N . SER A 1 87 ? 10.282 -17.108 -11.055 1.00 90.94 87 SER A N 1
ATOM 732 C CA . SER A 1 87 ? 10.023 -17.216 -12.486 1.00 90.94 87 SER A CA 1
ATOM 733 C C . SER A 1 87 ? 11.038 -16.379 -13.244 1.00 90.94 87 SER A C 1
ATOM 735 O O . SER A 1 87 ? 11.154 -15.167 -13.045 1.00 90.94 87 SER A O 1
ATOM 737 N N . ARG A 1 88 ? 11.763 -17.036 -14.152 1.00 92.44 88 ARG A N 1
ATOM 738 C CA . ARG A 1 88 ? 12.710 -16.370 -15.045 1.00 92.44 88 ARG A CA 1
ATOM 739 C C . ARG A 1 88 ? 12.002 -15.402 -15.994 1.00 92.44 88 ARG A C 1
ATOM 741 O O . ARG A 1 88 ? 12.465 -14.279 -16.142 1.00 92.44 88 ARG A O 1
ATOM 748 N N . ILE A 1 89 ? 10.864 -15.810 -16.558 1.00 91.44 89 ILE A N 1
ATOM 749 C CA . ILE A 1 89 ? 10.055 -14.980 -17.466 1.00 91.44 89 ILE A CA 1
ATOM 750 C C . ILE A 1 89 ? 9.658 -13.682 -16.764 1.00 91.44 89 ILE A C 1
ATOM 752 O O . ILE A 1 89 ? 9.863 -12.592 -17.285 1.00 91.44 89 ILE A O 1
ATOM 756 N N . LEU A 1 90 ? 9.159 -13.791 -15.534 1.00 91.88 90 LEU A N 1
ATOM 757 C CA . LEU A 1 90 ? 8.777 -12.637 -14.735 1.00 91.88 90 LEU A CA 1
ATOM 758 C C . LEU A 1 90 ? 9.982 -11.765 -14.353 1.00 91.88 90 LEU A C 1
ATOM 760 O O . LEU A 1 90 ? 9.902 -10.542 -14.364 1.00 91.88 90 LEU A O 1
ATOM 764 N N . PHE A 1 91 ? 11.117 -12.376 -14.016 1.00 93.06 91 PHE A N 1
ATOM 765 C CA . PHE A 1 91 ? 12.352 -11.647 -13.729 1.00 93.06 91 PHE A CA 1
ATOM 766 C C . PHE A 1 91 ? 12.822 -10.805 -14.927 1.00 93.06 91 PHE A C 1
ATOM 768 O O . PHE A 1 91 ? 13.271 -9.667 -14.747 1.00 93.06 91 PHE A O 1
ATOM 775 N N . GLU A 1 92 ? 12.728 -11.369 -16.132 1.00 92.00 92 GLU A N 1
ATOM 776 C CA . GLU A 1 92 ? 13.064 -10.717 -17.402 1.00 92.00 92 GLU A CA 1
ATOM 777 C C . GLU A 1 92 ? 12.002 -9.685 -17.816 1.00 92.00 92 GLU A C 1
ATOM 779 O O . GLU A 1 92 ? 12.342 -8.669 -18.426 1.00 92.00 92 GLU A O 1
ATOM 784 N N . TRP A 1 93 ? 10.741 -9.879 -17.411 1.00 93.69 93 TRP A N 1
ATOM 785 C CA . TRP A 1 93 ? 9.665 -8.905 -17.603 1.00 93.69 93 TRP A CA 1
ATOM 786 C C . TRP A 1 93 ? 10.018 -7.552 -16.967 1.00 93.69 93 TRP A C 1
ATOM 788 O O . TRP A 1 93 ? 9.896 -6.524 -17.624 1.00 93.69 93 TRP A O 1
ATOM 798 N N . PHE A 1 94 ? 10.587 -7.537 -15.755 1.00 92.06 94 PHE A N 1
ATOM 799 C CA . PHE A 1 94 ? 11.098 -6.318 -15.099 1.00 92.06 94 PHE A CA 1
ATOM 800 C C . PHE A 1 94 ? 12.456 -5.840 -15.666 1.00 92.06 94 PHE A C 1
ATOM 802 O O . PHE A 1 94 ? 13.349 -5.422 -14.926 1.00 92.06 94 PHE A O 1
ATOM 809 N N . SER A 1 95 ? 12.670 -5.954 -16.979 1.00 90.56 95 SER A N 1
ATOM 810 C CA . SER A 1 95 ? 13.852 -5.422 -17.669 1.00 90.56 95 SER A CA 1
ATOM 811 C C . SER A 1 95 ? 13.781 -3.903 -17.824 1.00 90.56 95 SER A C 1
ATOM 813 O O . SER A 1 95 ? 12.701 -3.332 -17.943 1.00 90.56 95 SER A O 1
ATOM 815 N N . GLU A 1 96 ? 14.942 -3.241 -17.873 1.00 90.56 96 GLU A N 1
ATOM 816 C CA . GLU A 1 96 ? 15.010 -1.777 -18.009 1.00 90.56 96 GLU A CA 1
ATOM 817 C C . GLU A 1 96 ? 14.291 -1.279 -19.266 1.00 90.56 96 GLU A C 1
ATOM 819 O O . GLU A 1 96 ? 13.538 -0.316 -19.188 1.00 90.56 96 GLU A O 1
ATOM 824 N N . HIS A 1 97 ? 14.452 -1.973 -20.397 1.00 92.25 97 HIS A N 1
ATOM 825 C CA . HIS A 1 97 ? 13.761 -1.636 -21.642 1.00 92.25 97 HIS A CA 1
ATOM 826 C C . HIS A 1 97 ? 12.236 -1.606 -21.463 1.00 92.25 97 HIS A C 1
ATOM 828 O O . HIS A 1 97 ? 11.585 -0.635 -21.844 1.00 92.25 97 HIS A O 1
ATOM 834 N N . ARG A 1 98 ? 11.667 -2.642 -20.833 1.00 93.12 98 ARG A N 1
ATOM 835 C CA . ARG A 1 98 ? 10.219 -2.733 -20.620 1.00 93.12 98 ARG A CA 1
ATOM 836 C C . ARG A 1 98 ? 9.722 -1.697 -19.610 1.00 93.12 98 ARG A C 1
ATOM 838 O O . ARG A 1 98 ? 8.698 -1.070 -19.851 1.00 93.12 98 ARG A O 1
ATOM 845 N N . LEU A 1 99 ? 10.459 -1.483 -18.520 1.00 94.50 99 LEU A N 1
ATOM 846 C CA . LEU A 1 99 ? 10.130 -0.460 -17.522 1.00 94.50 99 LEU A CA 1
ATOM 847 C C . LEU A 1 99 ? 10.149 0.952 -18.121 1.00 94.50 99 LEU A C 1
ATOM 849 O O . LEU A 1 99 ? 9.231 1.729 -17.877 1.00 94.50 99 LEU A O 1
ATOM 853 N N . ASN A 1 100 ? 11.164 1.277 -18.929 1.00 95.12 100 ASN A N 1
ATOM 854 C CA . ASN A 1 100 ? 11.259 2.574 -19.602 1.00 95.12 100 ASN A CA 1
ATOM 855 C C . ASN A 1 100 ? 10.084 2.772 -20.563 1.00 95.12 100 ASN A C 1
ATOM 857 O O . ASN A 1 100 ? 9.455 3.823 -20.550 1.00 95.12 100 ASN A O 1
ATOM 861 N N . ARG A 1 101 ? 9.737 1.732 -21.329 1.00 95.38 101 ARG A N 1
ATOM 862 C CA . ARG A 1 101 ? 8.582 1.760 -22.225 1.00 95.38 101 ARG A CA 1
ATOM 863 C C . ARG A 1 101 ? 7.273 2.023 -21.471 1.00 95.38 101 ARG A C 1
ATOM 865 O O . ARG A 1 101 ? 6.524 2.895 -21.881 1.00 95.38 101 ARG A O 1
ATOM 872 N N . PHE A 1 102 ? 7.007 1.345 -20.349 1.00 96.25 102 PHE A N 1
ATOM 873 C CA . PHE A 1 102 ? 5.792 1.610 -19.561 1.00 96.25 102 PHE A CA 1
ATOM 874 C C . PHE A 1 102 ? 5.726 3.042 -19.024 1.00 96.25 102 PHE A C 1
ATOM 876 O O . PHE A 1 102 ? 4.654 3.642 -19.035 1.00 96.25 102 PHE A O 1
ATOM 883 N N . ALA A 1 103 ? 6.860 3.596 -18.592 1.00 95.75 103 ALA A N 1
ATOM 884 C CA . ALA A 1 103 ? 6.929 4.979 -18.136 1.00 95.75 103 ALA A CA 1
ATOM 885 C C . ALA A 1 103 ? 6.609 5.989 -19.254 1.00 95.75 103 ALA A C 1
ATOM 887 O O . ALA A 1 103 ? 6.049 7.041 -18.965 1.00 95.75 103 ALA A O 1
ATOM 888 N N . THR A 1 104 ? 6.928 5.677 -20.514 1.00 95.06 104 THR A N 1
ATOM 889 C CA . THR A 1 104 ? 6.686 6.563 -21.665 1.00 95.06 104 THR A CA 1
ATOM 890 C C . THR A 1 104 ? 5.312 6.361 -22.310 1.00 95.06 104 THR A C 1
ATOM 892 O O . THR A 1 104 ? 4.628 7.344 -22.604 1.00 95.06 104 THR A O 1
ATOM 895 N N . ASP A 1 105 ? 4.910 5.107 -22.523 1.00 95.06 105 ASP A N 1
ATOM 896 C CA . ASP A 1 105 ? 3.680 4.734 -23.235 1.00 95.06 105 ASP A CA 1
ATOM 897 C C . ASP A 1 105 ? 2.436 4.916 -22.349 1.00 95.06 105 ASP A C 1
ATOM 899 O O . ASP A 1 105 ? 1.382 5.325 -22.831 1.00 95.06 105 ASP A O 1
ATOM 903 N N . TYR A 1 106 ? 2.564 4.641 -21.043 1.00 95.56 106 TYR A N 1
ATOM 904 C CA . TYR A 1 106 ? 1.464 4.656 -20.069 1.00 95.56 106 TYR A CA 1
ATOM 905 C C . TYR A 1 106 ? 1.855 5.431 -18.798 1.00 95.56 106 TYR A C 1
ATOM 907 O O . TYR A 1 106 ? 1.881 4.886 -17.686 1.00 95.56 106 TYR A O 1
ATOM 915 N N . PRO A 1 107 ? 2.189 6.727 -18.936 1.00 95.31 107 PRO A N 1
ATOM 916 C CA . PRO A 1 107 ? 2.875 7.478 -17.893 1.00 95.31 107 PRO A CA 1
ATOM 917 C C . PRO A 1 107 ? 2.020 7.686 -16.633 1.00 95.31 107 PRO A C 1
ATOM 919 O O . PRO A 1 107 ? 2.548 7.660 -15.522 1.00 95.31 107 PRO A O 1
ATOM 922 N N . LEU A 1 108 ? 0.697 7.850 -16.768 1.00 94.56 108 LEU A N 1
ATOM 923 C CA . LEU A 1 108 ? -0.205 8.024 -15.621 1.00 94.56 108 LEU A CA 1
ATOM 924 C C . LEU A 1 108 ? -0.335 6.748 -14.783 1.00 94.56 108 LEU A C 1
ATOM 926 O O . LEU A 1 108 ? -0.307 6.823 -13.552 1.00 94.56 108 LEU A O 1
ATOM 930 N N . ASP A 1 109 ? -0.453 5.587 -15.429 1.00 96.19 109 ASP A N 1
ATOM 931 C CA . ASP A 1 109 ? -0.511 4.285 -14.762 1.00 96.19 109 ASP A CA 1
ATOM 932 C C . ASP A 1 109 ? 0.801 3.971 -14.049 1.00 96.19 109 ASP A C 1
ATOM 934 O O . ASP A 1 109 ? 0.793 3.626 -12.865 1.00 96.19 109 ASP A O 1
ATOM 938 N N . TYR A 1 110 ? 1.930 4.199 -14.724 1.00 97.12 110 TYR A N 1
ATOM 939 C CA . TYR A 1 110 ? 3.255 4.055 -14.130 1.00 97.12 110 TYR A CA 1
ATOM 940 C C . TYR A 1 110 ? 3.447 4.966 -12.904 1.00 97.12 110 TYR A C 1
ATOM 942 O O . TYR A 1 110 ? 3.820 4.490 -11.828 1.00 97.12 110 TYR A O 1
ATOM 950 N N . ILE A 1 111 ? 3.134 6.265 -13.014 1.00 96.56 111 ILE A N 1
ATOM 951 C CA . ILE A 1 111 ? 3.246 7.204 -11.884 1.00 96.56 111 ILE A CA 1
ATOM 952 C C . ILE A 1 111 ? 2.306 6.803 -10.741 1.00 96.56 111 ILE A C 1
ATOM 954 O O . ILE A 1 111 ? 2.687 6.916 -9.575 1.00 96.56 111 ILE A O 1
ATOM 958 N N . SER A 1 112 ? 1.100 6.314 -11.045 1.00 96.81 112 SER A N 1
ATOM 959 C CA . SER A 1 112 ? 0.172 5.796 -10.035 1.00 96.81 112 SER A CA 1
ATOM 960 C C . SER A 1 112 ? 0.761 4.618 -9.269 1.00 96.81 112 SER A C 1
ATOM 962 O O . SER A 1 112 ? 0.820 4.661 -8.039 1.00 96.81 112 SER A O 1
ATOM 964 N N . GLY A 1 113 ? 1.292 3.616 -9.969 1.00 97.44 113 GLY A N 1
ATOM 965 C CA . GLY A 1 113 ? 1.996 2.501 -9.341 1.00 97.44 113 GLY A CA 1
ATOM 966 C C . GLY A 1 113 ? 3.103 2.963 -8.397 1.00 97.44 113 GLY A C 1
ATOM 967 O O . GLY A 1 113 ? 3.151 2.572 -7.228 1.00 97.44 113 GLY A O 1
ATOM 968 N N . LEU A 1 114 ? 3.957 3.867 -8.884 1.00 96.62 114 LEU A N 1
ATOM 969 C CA . LEU A 1 114 ? 5.070 4.411 -8.109 1.00 96.62 114 LEU A CA 1
ATOM 970 C C . LEU A 1 114 ? 4.592 5.215 -6.891 1.00 96.62 114 LEU A C 1
ATOM 972 O O . LEU A 1 114 ? 5.193 5.138 -5.815 1.00 96.62 114 LEU A O 1
ATOM 976 N N . PHE A 1 115 ? 3.487 5.952 -7.028 1.00 97.12 115 PHE A N 1
ATOM 977 C CA . PHE A 1 115 ? 2.848 6.653 -5.920 1.00 97.12 115 PHE A CA 1
ATOM 978 C C . PHE A 1 115 ? 2.396 5.696 -4.819 1.00 97.12 115 PHE A C 1
ATOM 980 O O . PHE A 1 115 ? 2.604 5.975 -3.635 1.00 97.12 115 PHE A O 1
ATOM 987 N N . TRP A 1 116 ? 1.792 4.570 -5.175 1.00 96.44 116 TRP A N 1
ATOM 988 C CA . TRP A 1 116 ? 1.305 3.634 -4.172 1.00 96.44 116 TRP A CA 1
ATOM 989 C C . TRP A 1 116 ? 2.435 2.993 -3.361 1.00 96.44 116 TRP A C 1
ATOM 991 O O . TRP A 1 116 ? 2.262 2.796 -2.155 1.00 96.44 116 TRP A O 1
ATOM 1001 N N . ALA A 1 117 ? 3.612 2.807 -3.961 1.00 94.50 117 ALA A N 1
ATOM 1002 C CA . ALA A 1 117 ? 4.816 2.379 -3.253 1.00 94.50 117 ALA A CA 1
ATOM 1003 C C . ALA A 1 117 ? 5.424 3.511 -2.393 1.00 94.50 117 ALA A C 1
ATOM 1005 O O . ALA A 1 117 ? 5.384 3.483 -1.158 1.00 94.50 117 ALA A O 1
ATOM 1006 N N . GLU A 1 118 ? 5.933 4.569 -3.030 1.00 91.19 118 GLU A N 1
ATOM 1007 C CA . GLU A 1 118 ? 6.823 5.562 -2.396 1.00 91.19 118 GLU A CA 1
ATOM 1008 C C . GLU A 1 118 ? 6.136 6.906 -2.089 1.00 91.19 118 GLU A C 1
ATOM 1010 O O . GLU A 1 118 ? 6.695 7.788 -1.431 1.00 91.19 118 GLU A O 1
ATOM 1015 N N . GLY A 1 119 ? 4.900 7.091 -2.546 1.00 93.19 119 GLY A N 1
ATOM 1016 C CA . GLY A 1 119 ? 4.210 8.369 -2.493 1.00 93.19 119 GLY A CA 1
ATOM 1017 C C . GLY A 1 119 ? 3.672 8.764 -1.125 1.00 93.19 119 GLY A C 1
ATOM 1018 O O . GLY A 1 119 ? 3.553 7.975 -0.181 1.00 93.19 119 GLY A O 1
ATOM 1019 N N . SER A 1 120 ? 3.332 10.043 -1.005 1.00 92.94 120 SER A N 1
ATOM 1020 C CA . SER A 1 120 ? 2.628 10.621 0.140 1.00 92.94 120 SER A CA 1
ATOM 1021 C C . SER A 1 120 ? 1.672 11.712 -0.323 1.00 92.94 120 SER A C 1
ATOM 1023 O O . SER A 1 120 ? 1.990 12.467 -1.235 1.00 92.94 120 SER A O 1
ATOM 1025 N N . ILE A 1 121 ? 0.506 11.801 0.318 1.00 92.56 121 ILE A N 1
ATOM 1026 C CA . ILE A 1 121 ? -0.469 12.874 0.083 1.00 92.56 121 ILE A CA 1
ATOM 1027 C C . ILE A 1 121 ? -0.201 13.986 1.089 1.00 92.56 121 ILE A C 1
ATOM 1029 O O . ILE A 1 121 ? -0.104 13.723 2.293 1.00 92.56 121 ILE A O 1
ATOM 1033 N N . CYS A 1 122 ? -0.126 15.220 0.616 1.00 87.38 122 CYS A N 1
ATOM 1034 C CA . CYS A 1 122 ? 0.187 16.401 1.403 1.00 87.38 122 CYS A CA 1
ATOM 1035 C C . CYS A 1 122 ? -0.871 17.491 1.185 1.00 87.38 122 CYS A C 1
ATOM 1037 O O . CYS A 1 122 ? -1.491 17.578 0.129 1.00 87.38 122 CYS A O 1
ATOM 1039 N N . ILE A 1 123 ? -1.065 18.328 2.205 1.00 78.94 123 ILE A N 1
ATOM 1040 C CA . ILE A 1 123 ? -2.010 19.451 2.206 1.00 78.94 123 ILE A CA 1
ATOM 1041 C C . ILE A 1 123 ? -1.232 20.666 2.717 1.00 78.94 123 ILE A C 1
ATOM 1043 O O . ILE A 1 123 ? -0.569 20.568 3.753 1.00 78.94 123 ILE A O 1
ATOM 1047 N N . LYS A 1 124 ? -1.269 21.806 2.016 1.00 65.44 124 LYS A N 1
ATOM 1048 C CA . LYS A 1 124 ? -0.734 23.065 2.565 1.00 65.44 124 LYS A CA 1
ATOM 1049 C C . LYS A 1 124 ? -1.774 23.663 3.517 1.00 65.44 124 LYS A C 1
ATOM 1051 O O . LYS A 1 124 ? -2.854 24.022 3.078 1.00 65.44 124 LYS A O 1
ATOM 1056 N N . SER A 1 125 ? -1.468 23.821 4.804 1.00 50.41 125 SER A N 1
ATOM 1057 C CA . SER A 1 125 ? -2.343 24.579 5.710 1.00 50.41 125 SER A CA 1
ATOM 1058 C C . SER A 1 125 ? -1.868 26.032 5.812 1.00 50.41 125 SER A C 1
ATOM 1060 O O . SER A 1 125 ? -0.987 26.348 6.611 1.00 50.41 125 SER A O 1
ATOM 1062 N N . LYS A 1 126 ? -2.440 26.922 5.000 1.00 46.97 126 LYS A N 1
ATOM 1063 C CA . LYS A 1 126 ? -2.499 28.361 5.295 1.00 46.97 126 LYS A CA 1
ATOM 1064 C C . LYS A 1 126 ? -3.905 28.854 4.939 1.00 46.97 126 LYS A C 1
ATOM 1066 O O . LYS A 1 126 ? -4.219 28.988 3.764 1.00 46.97 126 LYS A O 1
ATOM 1071 N N . GLY A 1 127 ? -4.735 29.081 5.957 1.00 46.94 127 GLY A N 1
ATOM 1072 C CA . GLY A 1 127 ? -6.006 29.816 5.875 1.00 46.94 127 GLY A CA 1
ATOM 1073 C C . GLY A 1 127 ? -7.202 29.072 5.274 1.00 46.94 127 GLY A C 1
ATOM 1074 O O . GLY A 1 127 ? -8.256 29.073 5.886 1.00 46.94 127 GLY A O 1
ATOM 1075 N N . ASN A 1 128 ? -7.039 28.386 4.141 1.00 46.44 128 ASN A N 1
ATOM 1076 C CA . ASN A 1 128 ? -8.098 27.628 3.461 1.00 46.44 128 ASN A CA 1
ATOM 1077 C C . ASN A 1 128 ? -7.618 26.199 3.159 1.00 46.44 128 ASN A C 1
ATOM 1079 O O . ASN A 1 128 ? -6.407 25.965 3.088 1.00 46.44 128 ASN A O 1
ATOM 1083 N N . MET A 1 129 ? -8.536 25.232 2.995 1.00 49.19 129 MET A N 1
ATOM 1084 C CA . MET A 1 129 ? -8.176 23.882 2.530 1.00 49.19 129 MET A CA 1
ATOM 1085 C C . MET A 1 129 ? -7.435 23.996 1.196 1.00 49.19 129 MET A C 1
ATOM 1087 O O . MET A 1 129 ? -8.047 24.245 0.161 1.00 49.19 129 MET A O 1
ATOM 1091 N N . ALA A 1 130 ? -6.111 23.852 1.220 1.00 62.88 130 ALA A N 1
ATOM 1092 C CA . ALA A 1 130 ? -5.339 23.852 -0.007 1.00 62.88 130 ALA A CA 1
ATOM 1093 C C . ALA A 1 130 ? -5.619 22.577 -0.797 1.00 62.88 130 ALA A C 1
ATOM 1095 O O . ALA A 1 130 ? -5.777 21.495 -0.225 1.00 62.88 130 ALA A O 1
ATOM 1096 N N . GLU A 1 131 ? -5.606 22.719 -2.118 1.00 75.56 131 GLU A N 1
ATOM 1097 C CA . GLU A 1 131 ? -5.634 21.606 -3.055 1.00 75.56 131 GLU A CA 1
ATOM 1098 C C . GLU A 1 131 ? -4.583 20.546 -2.654 1.00 75.56 131 GLU A C 1
ATOM 1100 O O . GLU A 1 131 ? -3.419 20.900 -2.394 1.00 75.56 131 GLU A O 1
ATOM 1105 N N . PRO A 1 132 ? -4.970 19.259 -2.540 1.00 86.12 132 PRO A N 1
ATOM 1106 C CA . PRO A 1 132 ? -4.030 18.208 -2.194 1.00 86.12 132 PRO A CA 1
ATOM 1107 C C . PRO A 1 132 ? -2.970 18.076 -3.281 1.00 86.12 132 PRO A C 1
ATOM 1109 O O . PRO A 1 132 ? -3.241 18.192 -4.475 1.00 86.12 132 PRO A O 1
ATOM 1112 N N . PHE A 1 133 ? -1.754 17.775 -2.854 1.00 90.06 133 PHE A N 1
ATOM 1113 C CA . PHE A 1 133 ? -0.653 17.464 -3.750 1.00 90.06 133 PHE A CA 1
ATOM 1114 C C . PHE A 1 133 ? 0.002 16.163 -3.315 1.00 90.06 133 PHE A C 1
ATOM 1116 O O . PHE A 1 133 ? -0.068 15.780 -2.142 1.00 90.06 133 PHE A O 1
ATOM 1123 N N . ILE A 1 134 ? 0.649 15.480 -4.250 1.00 93.38 134 ILE A N 1
ATOM 1124 C CA . ILE A 1 134 ? 1.408 14.271 -3.936 1.00 93.38 134 ILE A CA 1
ATOM 1125 C C . ILE A 1 134 ? 2.896 14.578 -3.951 1.00 93.38 134 ILE A C 1
ATOM 1127 O O . ILE A 1 134 ? 3.369 15.422 -4.711 1.00 93.38 134 ILE A O 1
ATOM 1131 N N . SER A 1 135 ? 3.638 13.891 -3.095 1.00 93.19 135 SER A N 1
ATOM 1132 C CA . SER A 1 135 ? 5.094 13.897 -3.108 1.00 93.19 135 SER A CA 1
ATOM 1133 C C . SER A 1 135 ? 5.623 12.496 -3.382 1.00 93.19 135 SER A C 1
ATOM 1135 O O . SER A 1 135 ? 5.211 11.560 -2.693 1.00 93.19 135 SER A O 1
ATOM 1137 N N . LEU A 1 136 ? 6.556 12.371 -4.323 1.00 92.31 136 LEU A N 1
ATOM 1138 C CA . LEU A 1 136 ? 7.261 11.132 -4.661 1.00 92.31 136 LEU A CA 1
ATOM 1139 C C . LEU A 1 136 ? 8.747 11.300 -4.353 1.00 92.31 136 LEU A C 1
ATOM 1141 O O . LEU A 1 136 ? 9.399 12.171 -4.926 1.00 92.31 136 LEU A O 1
ATOM 1145 N N . GLY A 1 137 ? 9.278 10.496 -3.434 1.00 87.00 137 GLY A N 1
ATOM 1146 C CA . GLY A 1 137 ? 10.706 10.478 -3.125 1.00 87.00 137 GLY A CA 1
ATOM 1147 C C . GLY A 1 137 ? 11.423 9.416 -3.948 1.00 87.00 137 GLY A C 1
ATOM 1148 O O . GLY A 1 137 ? 11.141 8.235 -3.786 1.00 87.00 137 GLY A O 1
ATOM 1149 N N . VAL A 1 138 ? 12.381 9.814 -4.784 1.00 86.44 138 VAL A N 1
ATOM 1150 C CA . VAL A 1 1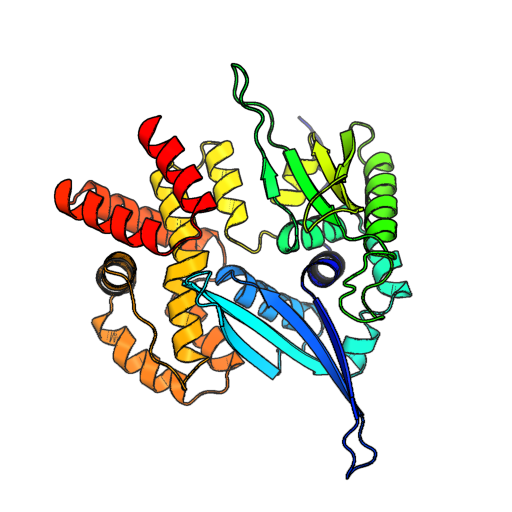38 ? 13.181 8.896 -5.602 1.00 86.44 138 VAL A CA 1
ATOM 1151 C C . VAL A 1 138 ? 14.658 9.034 -5.251 1.00 86.44 138 VAL A C 1
ATOM 1153 O O . VAL A 1 138 ? 15.193 10.131 -5.068 1.00 86.44 138 VAL A O 1
ATOM 1156 N N . LYS A 1 139 ? 15.326 7.888 -5.105 1.00 79.81 139 LYS A N 1
ATOM 1157 C CA . LYS A 1 139 ? 16.768 7.841 -4.857 1.00 79.81 139 LYS A CA 1
ATOM 1158 C C . LYS A 1 139 ? 17.501 7.941 -6.192 1.00 79.81 139 LYS A C 1
ATOM 1160 O O . LYS A 1 139 ? 17.224 7.109 -7.056 1.00 79.81 139 LYS A O 1
ATOM 1165 N N . PRO A 1 140 ? 18.441 8.886 -6.343 1.00 72.00 140 PRO A N 1
ATOM 1166 C CA . PRO A 1 140 ? 19.224 8.977 -7.562 1.00 72.00 140 PRO A CA 1
ATOM 1167 C C . PRO A 1 140 ? 20.168 7.787 -7.712 1.00 72.00 140 PRO A C 1
ATOM 1169 O O . PRO A 1 140 ? 20.450 7.064 -6.746 1.00 72.00 140 PRO A O 1
ATOM 1172 N N . LEU A 1 141 ? 20.690 7.615 -8.926 1.00 66.94 141 LEU A N 1
ATOM 1173 C CA . LEU A 1 141 ? 21.647 6.557 -9.254 1.00 66.94 141 LEU A CA 1
ATOM 1174 C C . LEU A 1 141 ? 22.858 6.559 -8.307 1.00 66.94 141 LEU A C 1
ATOM 1176 O O . LEU A 1 141 ? 23.211 5.507 -7.780 1.00 66.94 141 LEU A O 1
ATOM 1180 N N . ASP A 1 142 ? 23.401 7.726 -7.969 1.00 63.28 142 ASP A N 1
ATOM 1181 C CA . ASP A 1 142 ? 24.610 7.843 -7.137 1.00 63.28 142 ASP A CA 1
ATOM 1182 C C . ASP A 1 142 ? 24.343 7.760 -5.620 1.00 63.28 142 ASP A C 1
ATOM 1184 O O . ASP A 1 142 ? 25.194 8.085 -4.783 1.00 63.28 142 ASP A O 1
ATOM 1188 N N . PHE A 1 143 ? 23.144 7.338 -5.208 1.00 61.66 143 PHE A N 1
ATOM 1189 C CA . PHE A 1 143 ? 22.795 7.272 -3.793 1.00 61.66 143 PHE A CA 1
ATOM 1190 C C . PHE A 1 143 ? 23.570 6.152 -3.074 1.00 61.66 143 PHE A C 1
ATOM 1192 O O . PHE A 1 143 ? 23.330 4.965 -3.295 1.00 61.66 143 PHE A O 1
ATOM 1199 N N . ARG A 1 144 ? 24.437 6.535 -2.119 1.00 56.59 144 ARG A N 1
ATOM 1200 C CA . ARG A 1 144 ? 25.399 5.690 -1.358 1.00 56.59 144 ARG A CA 1
ATOM 1201 C C . ARG A 1 144 ? 24.872 4.353 -0.793 1.00 56.59 144 ARG A C 1
ATOM 1203 O O . ARG A 1 144 ? 25.666 3.495 -0.425 1.00 56.59 144 ARG A O 1
ATOM 1210 N N . LYS A 1 145 ? 23.554 4.172 -0.658 1.00 57.28 145 LYS A N 1
ATOM 1211 C CA . LYS A 1 145 ? 22.890 2.928 -0.219 1.00 57.28 145 LYS A CA 1
ATOM 1212 C C . LYS A 1 145 ? 21.930 2.426 -1.299 1.00 57.28 145 LYS A C 1
ATOM 1214 O O . LYS A 1 145 ? 20.712 2.427 -1.096 1.00 57.28 145 LYS A O 1
ATOM 1219 N N . GLN A 1 146 ? 22.467 2.026 -2.446 1.00 53.03 146 GLN A N 1
ATOM 1220 C CA . GLN A 1 146 ? 21.663 1.444 -3.517 1.00 53.03 146 GLN A CA 1
ATOM 1221 C C . GLN A 1 146 ? 21.102 0.073 -3.102 1.00 53.03 146 GLN A C 1
ATOM 1223 O O . GLN A 1 146 ? 21.806 -0.782 -2.557 1.00 53.03 146 GLN A O 1
ATOM 1228 N N . ARG A 1 147 ? 19.809 -0.149 -3.363 1.00 52.03 147 ARG A N 1
ATOM 1229 C CA . ARG A 1 147 ? 19.169 -1.467 -3.255 1.00 52.03 147 ARG A CA 1
ATOM 1230 C C . ARG A 1 147 ? 19.493 -2.257 -4.526 1.00 52.03 147 ARG A C 1
ATOM 1232 O O . ARG A 1 147 ? 18.687 -2.261 -5.440 1.00 52.03 147 ARG A O 1
ATOM 1239 N N . SER A 1 148 ? 20.620 -2.968 -4.562 1.00 51.62 148 SER A N 1
ATOM 1240 C CA . SER A 1 148 ? 21.060 -3.808 -5.698 1.00 51.62 148 SER A CA 1
ATOM 1241 C C . SER A 1 148 ? 21.279 -3.055 -7.023 1.00 51.62 148 SER A C 1
ATOM 1243 O O . SER A 1 148 ? 20.607 -2.080 -7.332 1.00 51.62 148 SER A O 1
ATOM 1245 N N . SER A 1 149 ? 22.188 -3.546 -7.862 1.00 50.09 149 SER A N 1
ATOM 1246 C CA . SER A 1 149 ? 22.477 -2.985 -9.192 1.00 50.09 149 SER A CA 1
ATOM 1247 C C . SER A 1 149 ? 21.311 -3.069 -10.196 1.00 50.09 149 SER A C 1
ATOM 1249 O O . SER A 1 149 ? 21.475 -2.657 -11.339 1.00 50.09 149 SER A O 1
ATOM 1251 N N . LEU A 1 150 ? 20.162 -3.627 -9.795 1.00 53.19 150 LEU A N 1
ATOM 1252 C CA . LEU A 1 150 ? 19.025 -3.979 -10.654 1.00 53.19 150 LEU A CA 1
ATOM 1253 C C . LEU A 1 150 ? 17.840 -3.003 -10.545 1.00 53.19 150 LEU A C 1
ATOM 1255 O O . LEU A 1 150 ? 16.845 -3.213 -11.232 1.00 53.19 150 LEU A O 1
ATOM 1259 N N . HIS A 1 151 ? 17.967 -1.970 -9.703 1.00 62.88 151 HIS A N 1
ATOM 1260 C CA . HIS A 1 151 ? 17.019 -0.866 -9.486 1.00 62.88 151 HIS A CA 1
ATOM 1261 C C . HIS A 1 151 ? 17.606 0.456 -9.983 1.00 62.88 151 HIS A C 1
ATOM 1263 O O . HIS A 1 151 ? 17.814 1.402 -9.222 1.00 62.88 151 HIS A O 1
ATOM 1269 N N . LYS A 1 152 ? 17.979 0.488 -11.260 1.00 72.56 152 LYS A N 1
ATOM 1270 C CA . LYS A 1 152 ? 18.545 1.677 -11.897 1.00 72.56 152 LYS A CA 1
ATOM 1271 C C . LYS A 1 152 ? 17.448 2.469 -12.605 1.00 72.56 152 LYS A C 1
ATOM 1273 O O . LYS A 1 152 ? 16.448 1.904 -13.048 1.00 72.56 152 LYS A O 1
ATOM 1278 N N . ASN A 1 153 ? 17.670 3.775 -12.731 1.00 84.62 153 ASN A N 1
ATOM 1279 C CA . ASN A 1 153 ? 16.921 4.688 -13.601 1.00 84.62 153 ASN A CA 1
ATOM 1280 C C . ASN A 1 153 ? 15.464 4.982 -13.194 1.00 84.62 153 ASN A C 1
ATOM 1282 O O . ASN A 1 153 ? 14.713 5.489 -14.018 1.00 84.62 153 ASN A O 1
ATOM 1286 N N . VAL A 1 154 ? 15.056 4.727 -11.943 1.00 89.88 154 VAL A N 1
ATOM 1287 C CA . VAL A 1 154 ? 13.703 5.102 -11.465 1.00 89.88 154 VAL A CA 1
ATOM 1288 C C . VAL A 1 154 ? 13.470 6.611 -11.596 1.00 89.88 154 VAL A C 1
ATOM 1290 O O . VAL A 1 154 ? 12.394 7.044 -11.992 1.00 89.88 154 VAL A O 1
ATOM 1293 N N . GLU A 1 155 ? 14.499 7.407 -11.296 1.00 90.56 155 GLU A N 1
ATOM 1294 C CA . GLU A 1 155 ? 14.493 8.866 -11.450 1.00 90.56 155 GLU A CA 1
ATOM 1295 C C . GLU A 1 155 ? 14.244 9.278 -12.902 1.00 90.56 155 GLU A C 1
ATOM 1297 O O . GLU A 1 155 ? 13.281 9.987 -13.171 1.00 90.56 155 GLU A O 1
ATOM 1302 N N . PHE A 1 156 ? 15.050 8.751 -13.827 1.00 91.62 156 PHE A N 1
ATOM 1303 C CA . PHE A 1 156 ? 14.899 8.983 -15.262 1.00 91.62 156 PHE A CA 1
ATOM 1304 C C . PHE A 1 156 ? 13.497 8.599 -15.751 1.00 91.62 156 PHE A C 1
ATOM 1306 O O . PHE A 1 156 ? 12.840 9.391 -16.413 1.00 91.62 156 PHE A O 1
ATOM 1313 N N . ARG A 1 157 ? 12.991 7.419 -15.366 1.00 94.50 157 ARG A N 1
ATOM 1314 C CA . ARG A 1 157 ? 11.642 6.980 -15.750 1.00 94.50 157 ARG A CA 1
ATOM 1315 C C . ARG A 1 157 ? 10.548 7.891 -15.207 1.00 94.50 157 ARG A C 1
ATOM 1317 O O . ARG A 1 157 ? 9.592 8.164 -15.922 1.00 94.50 157 ARG A O 1
ATOM 1324 N N . LEU A 1 158 ? 10.664 8.359 -13.963 1.00 95.12 158 LEU A N 1
ATOM 1325 C CA . LEU A 1 158 ? 9.704 9.314 -13.411 1.00 95.12 158 LEU A CA 1
ATOM 1326 C C . LEU A 1 158 ? 9.755 10.652 -14.161 1.00 95.12 158 LEU A C 1
ATOM 1328 O O . LEU A 1 158 ? 8.700 11.210 -14.450 1.00 95.12 158 LEU A O 1
ATOM 1332 N N . GLU A 1 159 ? 10.945 11.153 -14.494 1.00 94.12 159 GLU A N 1
ATOM 1333 C CA . GLU A 1 159 ? 11.102 12.383 -15.280 1.00 94.12 159 GLU A CA 1
ATOM 1334 C C . GLU A 1 159 ? 10.481 12.236 -16.674 1.00 94.12 159 GLU A C 1
ATOM 1336 O O . GLU A 1 159 ? 9.610 13.031 -17.025 1.00 94.12 159 GLU A O 1
ATOM 1341 N N . SER A 1 160 ? 10.803 11.164 -17.405 1.00 95.06 160 SER A N 1
ATOM 1342 C CA . SER A 1 160 ? 10.191 10.878 -18.708 1.00 95.06 160 SER A CA 1
ATOM 1343 C C . SER A 1 160 ? 8.673 10.724 -18.614 1.00 95.06 160 SER A C 1
ATOM 1345 O O . SER A 1 160 ? 7.947 11.273 -19.438 1.00 95.06 160 SER A O 1
ATOM 1347 N N . ALA A 1 161 ? 8.161 10.025 -17.597 1.00 96.19 161 ALA A N 1
ATOM 1348 C CA . ALA A 1 161 ? 6.721 9.890 -17.409 1.00 96.19 161 ALA A CA 1
ATOM 1349 C C . ALA A 1 161 ? 6.058 11.255 -17.170 1.00 96.19 161 ALA A C 1
ATOM 1351 O O . ALA A 1 161 ? 5.019 11.541 -17.757 1.00 96.19 161 ALA A O 1
ATOM 1352 N N . LEU A 1 162 ? 6.654 12.127 -16.352 1.00 94.75 162 LEU A N 1
ATOM 1353 C CA . LEU A 1 162 ? 6.124 13.469 -16.092 1.00 94.75 162 LEU A CA 1
ATOM 1354 C C . LEU A 1 162 ? 6.134 14.360 -17.341 1.00 94.75 162 LEU A C 1
ATOM 1356 O O . LEU A 1 162 ? 5.169 15.095 -17.554 1.00 94.75 162 LEU A O 1
ATOM 1360 N N . GLU A 1 163 ? 7.172 14.273 -18.173 1.00 93.88 163 GLU A N 1
ATOM 1361 C CA . GLU A 1 163 ? 7.225 14.954 -19.473 1.00 93.88 163 GLU A CA 1
ATOM 1362 C C . GLU A 1 163 ? 6.082 14.494 -20.382 1.00 93.88 163 GLU A C 1
ATOM 1364 O O . GLU A 1 163 ? 5.321 15.323 -20.881 1.00 93.88 163 GLU A O 1
ATOM 1369 N N . ARG A 1 164 ? 5.868 13.178 -20.495 1.00 94.62 164 ARG A N 1
ATOM 1370 C CA . ARG A 1 164 ? 4.761 12.610 -21.280 1.00 94.62 164 ARG A CA 1
ATOM 1371 C C . ARG A 1 164 ? 3.390 12.991 -20.726 1.00 94.62 164 ARG A C 1
ATOM 1373 O O . ARG A 1 164 ? 2.483 13.300 -21.492 1.00 94.62 164 ARG A O 1
ATOM 1380 N N . VAL A 1 165 ? 3.219 13.034 -19.401 1.00 92.19 165 VAL A N 1
ATOM 1381 C CA . VAL A 1 165 ? 1.976 13.550 -18.803 1.00 92.19 165 VAL A CA 1
ATOM 1382 C C . VAL A 1 165 ? 1.767 15.018 -19.157 1.00 92.19 165 VAL A C 1
ATOM 1384 O O . VAL A 1 165 ? 0.631 15.412 -19.395 1.00 92.19 165 VAL A O 1
ATOM 1387 N N . LYS A 1 166 ? 2.824 15.833 -19.205 1.00 90.69 166 LYS A N 1
ATOM 1388 C CA . LYS A 1 166 ? 2.719 17.255 -19.555 1.00 90.69 166 LYS A CA 1
ATOM 1389 C C . LYS A 1 166 ? 2.237 17.467 -20.989 1.00 90.69 166 LYS A C 1
ATOM 1391 O O . LYS A 1 166 ? 1.536 18.438 -21.237 1.00 90.69 166 LYS A O 1
ATOM 1396 N N . GLU A 1 167 ? 2.534 16.556 -21.909 1.00 88.94 167 GLU A N 1
ATOM 1397 C CA . GLU A 1 167 ? 1.969 16.603 -23.264 1.00 88.94 167 GLU A CA 1
ATOM 1398 C C . GLU A 1 167 ? 0.446 16.384 -23.269 1.00 88.94 167 GLU A C 1
ATOM 1400 O O . GLU A 1 167 ? -0.273 17.041 -24.016 1.00 88.94 167 GLU A O 1
ATOM 1405 N N . ILE A 1 168 ? -0.057 15.499 -22.401 1.00 83.88 168 ILE A N 1
ATOM 1406 C CA . ILE A 1 168 ? -1.487 15.151 -22.298 1.00 83.88 168 ILE A CA 1
ATOM 1407 C C . ILE A 1 168 ? -2.253 16.165 -21.431 1.00 83.88 168 ILE A C 1
ATOM 1409 O O . ILE A 1 168 ? -3.413 16.485 -21.682 1.00 83.88 168 ILE A O 1
ATOM 1413 N N . ALA A 1 169 ? -1.604 16.677 -20.389 1.00 84.62 169 ALA A N 1
ATOM 1414 C CA . ALA A 1 169 ? -2.144 17.625 -19.428 1.00 84.62 169 ALA A CA 1
ATOM 1415 C C . ALA A 1 169 ? -1.154 18.790 -19.230 1.00 84.62 169 ALA A C 1
ATOM 1417 O O . ALA A 1 169 ? -0.472 18.840 -18.202 1.00 84.62 169 ALA A O 1
ATOM 1418 N N . PRO A 1 170 ? -1.108 19.770 -20.157 1.00 83.75 170 PRO A N 1
ATOM 1419 C CA . PRO A 1 170 ? -0.121 20.863 -20.150 1.00 83.75 170 PRO A CA 1
ATOM 1420 C C . PRO A 1 170 ? -0.078 21.691 -18.864 1.00 83.75 170 PRO A C 1
ATOM 1422 O O . PRO A 1 170 ? 0.953 22.259 -18.511 1.00 83.75 170 PRO A O 1
ATOM 1425 N N . ASN A 1 171 ? -1.192 21.720 -18.129 1.00 80.81 171 ASN A N 1
ATOM 1426 C CA . ASN A 1 171 ? -1.338 22.457 -16.877 1.00 80.81 171 ASN A CA 1
ATOM 1427 C C . ASN A 1 171 ? -0.816 21.706 -15.640 1.00 80.81 171 ASN A C 1
ATOM 1429 O O . ASN A 1 171 ? -0.957 22.214 -14.523 1.00 80.81 171 ASN A O 1
ATOM 1433 N N . ILE A 1 172 ? -0.236 20.508 -15.796 1.00 83.88 172 ILE A N 1
ATOM 1434 C CA . ILE A 1 172 ? 0.446 19.827 -14.693 1.00 83.88 172 ILE A CA 1
ATOM 1435 C C . ILE A 1 172 ? 1.568 20.716 -14.150 1.00 83.88 172 ILE A C 1
ATOM 1437 O O . ILE A 1 172 ? 2.394 21.251 -14.889 1.00 83.88 172 ILE A O 1
ATOM 1441 N N . ARG A 1 173 ? 1.611 20.865 -12.825 1.00 84.12 173 ARG A N 1
ATOM 1442 C CA . ARG A 1 173 ? 2.688 21.575 -12.133 1.00 84.12 173 ARG A CA 1
ATOM 1443 C C . ARG A 1 173 ? 3.411 20.590 -11.244 1.00 84.12 173 ARG A C 1
ATOM 1445 O O . ARG A 1 173 ? 2.779 19.962 -10.391 1.00 84.12 173 ARG A O 1
ATOM 1452 N N . TYR A 1 174 ? 4.721 20.487 -11.407 1.00 88.06 174 TYR A N 1
ATOM 1453 C CA . TYR A 1 174 ? 5.548 19.773 -10.455 1.00 88.06 174 TYR A CA 1
ATOM 1454 C C . TYR A 1 174 ? 6.816 20.548 -10.121 1.00 88.06 174 TYR A C 1
ATOM 1456 O O . TYR A 1 174 ? 7.406 21.200 -10.975 1.00 88.06 174 TYR A O 1
ATOM 1464 N N . ASP A 1 175 ? 7.210 20.464 -8.856 1.00 88.12 175 ASP A N 1
ATOM 1465 C CA . ASP A 1 175 ? 8.433 21.059 -8.330 1.00 88.12 175 ASP A CA 1
ATOM 1466 C C . ASP A 1 175 ? 9.367 19.935 -7.870 1.00 88.12 175 ASP A C 1
ATOM 1468 O O . ASP A 1 175 ? 8.909 18.939 -7.303 1.00 88.12 175 ASP A O 1
ATOM 1472 N N . ILE A 1 176 ? 10.675 20.095 -8.064 1.00 90.75 176 ILE A N 1
ATOM 1473 C CA . ILE A 1 176 ? 11.676 19.112 -7.633 1.00 90.75 176 ILE A CA 1
ATOM 1474 C C . ILE A 1 176 ? 12.485 19.692 -6.476 1.00 90.75 176 ILE A C 1
ATOM 1476 O O . ILE A 1 176 ? 13.092 20.755 -6.589 1.00 90.75 176 ILE A O 1
ATOM 1480 N N . TYR A 1 177 ? 12.538 18.962 -5.363 1.00 88.31 177 TYR A N 1
ATOM 1481 C CA . TYR A 1 177 ? 13.332 19.320 -4.191 1.00 88.31 177 TYR A CA 1
ATOM 1482 C C . TYR A 1 177 ? 14.391 18.260 -3.921 1.00 88.31 177 TYR A C 1
ATOM 1484 O O . TYR A 1 177 ? 14.073 17.088 -3.728 1.00 88.31 177 TYR A O 1
ATOM 1492 N N . VAL A 1 178 ? 15.653 18.672 -3.829 1.00 88.06 178 VAL A N 1
ATOM 1493 C CA . VAL A 1 178 ? 16.754 17.778 -3.452 1.00 88.06 178 VAL A CA 1
ATOM 1494 C C . VAL A 1 178 ? 17.068 17.954 -1.977 1.00 88.06 178 VAL A C 1
ATOM 1496 O O . VAL A 1 178 ? 17.357 19.059 -1.508 1.00 88.06 178 VAL A O 1
ATOM 1499 N N . ARG A 1 179 ? 17.037 16.860 -1.215 1.00 82.94 179 ARG A N 1
ATOM 1500 C CA . ARG A 1 179 ? 17.319 16.928 0.218 1.00 82.94 179 ARG A CA 1
ATOM 1501 C C . ARG A 1 179 ? 18.811 17.156 0.466 1.00 82.94 179 ARG A C 1
ATOM 1503 O O . ARG A 1 179 ? 19.640 16.318 0.122 1.00 82.94 179 ARG A O 1
ATOM 1510 N N . LYS A 1 180 ? 19.158 18.277 1.103 1.00 85.00 180 LYS A N 1
ATOM 1511 C CA . LYS A 1 180 ? 20.558 18.716 1.273 1.00 85.00 180 LYS A CA 1
ATOM 1512 C C . LYS A 1 180 ? 21.295 18.064 2.453 1.00 85.00 180 LYS A C 1
ATOM 1514 O O . LYS A 1 180 ? 22.524 18.014 2.451 1.00 85.00 180 LYS A O 1
ATOM 1519 N N . SER A 1 181 ? 20.576 17.543 3.449 1.00 80.06 181 SER A N 1
ATOM 1520 C CA . SER A 1 181 ? 21.157 17.034 4.700 1.00 80.06 181 SER A CA 1
ATOM 1521 C C . SER A 1 181 ? 20.383 15.848 5.299 1.00 80.06 181 SER A C 1
ATOM 1523 O O . SER A 1 181 ? 19.250 15.546 4.912 1.00 80.06 181 SER A O 1
ATOM 1525 N N . GLY A 1 182 ? 21.017 15.164 6.258 1.00 80.88 182 GLY A N 1
ATOM 1526 C CA . GLY A 1 182 ? 20.454 14.022 6.983 1.00 80.88 182 GLY A CA 1
ATOM 1527 C C . GLY A 1 182 ? 20.608 12.673 6.270 1.00 80.88 182 GLY A C 1
ATOM 1528 O O . GLY A 1 182 ? 21.306 12.543 5.267 1.00 80.88 182 GLY A O 1
ATOM 1529 N N . LYS A 1 183 ? 19.936 11.645 6.805 1.00 74.44 183 LYS A N 1
ATOM 1530 C CA . LYS A 1 183 ? 20.008 10.248 6.323 1.00 74.44 183 LYS A CA 1
ATOM 1531 C C . LYS A 1 183 ? 19.559 10.065 4.866 1.00 74.44 183 LYS A C 1
ATOM 1533 O O . LYS A 1 183 ? 19.992 9.128 4.204 1.00 74.44 183 LYS A O 1
ATOM 1538 N N . ASP A 1 184 ? 18.717 10.975 4.398 1.00 76.31 184 ASP A N 1
ATOM 1539 C CA . ASP A 1 184 ? 18.100 10.968 3.074 1.00 76.31 184 ASP A CA 1
ATOM 1540 C C . ASP A 1 184 ? 18.736 12.034 2.154 1.00 76.31 184 ASP A C 1
ATOM 1542 O O . ASP A 1 184 ? 18.120 12.463 1.180 1.00 76.31 184 ASP A O 1
ATOM 1546 N N . LYS A 1 185 ? 19.953 12.510 2.475 1.00 80.62 185 LYS A N 1
ATOM 1547 C CA . LYS A 1 185 ? 20.696 13.483 1.658 1.00 80.62 185 LYS A CA 1
ATOM 1548 C C . LYS A 1 185 ? 20.878 12.960 0.232 1.00 80.62 185 LYS A C 1
ATOM 1550 O O . LYS A 1 185 ? 21.438 11.885 0.047 1.00 80.62 185 LYS A O 1
ATOM 1555 N N . GLY A 1 186 ? 20.459 13.748 -0.753 1.00 82.50 186 GLY A N 1
ATOM 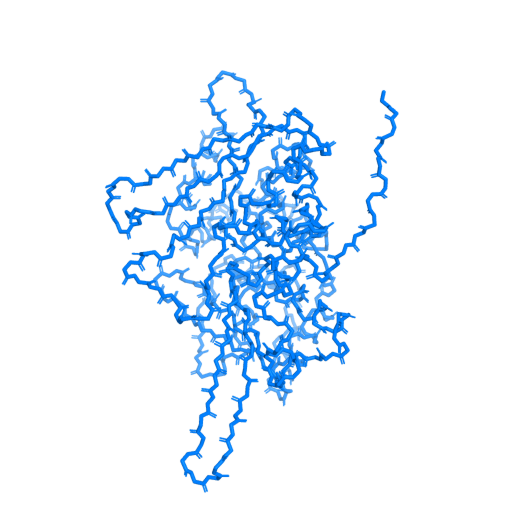1556 C CA . GLY A 1 186 ? 20.519 13.414 -2.176 1.00 82.50 186 GLY A CA 1
ATOM 1557 C C . GLY A 1 186 ? 19.229 12.817 -2.742 1.00 82.50 186 GLY A C 1
ATOM 1558 O O . GLY A 1 186 ? 19.106 12.749 -3.955 1.00 82.50 186 GLY A O 1
ATOM 1559 N N . ILE A 1 187 ? 18.245 12.434 -1.918 1.00 85.50 187 ILE A N 1
ATOM 1560 C CA . ILE A 1 187 ? 16.930 12.015 -2.436 1.00 85.50 187 ILE A CA 1
ATOM 1561 C C . ILE A 1 187 ? 16.257 13.205 -3.135 1.00 85.50 187 ILE A C 1
ATOM 1563 O O . ILE A 1 187 ? 16.148 14.287 -2.542 1.00 85.50 187 ILE A O 1
ATOM 1567 N N . LYS A 1 188 ? 15.791 12.988 -4.372 1.00 89.94 188 LYS A N 1
ATOM 1568 C CA . LYS A 1 188 ? 14.944 13.929 -5.111 1.00 89.94 188 LYS A CA 1
ATOM 1569 C C . LYS A 1 188 ? 13.486 13.689 -4.735 1.00 89.94 188 LYS A C 1
ATOM 1571 O O . LYS A 1 188 ? 13.017 12.557 -4.729 1.00 89.94 188 LYS A O 1
ATOM 1576 N N . THR A 1 189 ? 12.773 14.749 -4.386 1.00 91.38 189 THR A N 1
ATOM 1577 C CA . THR A 1 189 ? 11.344 14.710 -4.067 1.00 91.38 189 THR A CA 1
ATOM 1578 C C . THR A 1 189 ? 10.582 15.516 -5.103 1.00 91.38 189 THR A C 1
ATOM 1580 O O . THR A 1 189 ? 10.755 16.731 -5.179 1.00 91.38 189 THR A O 1
ATOM 1583 N N . TYR A 1 190 ? 9.731 14.842 -5.867 1.00 93.75 190 TYR A N 1
ATOM 1584 C CA . TYR A 1 190 ? 8.853 15.446 -6.862 1.00 93.75 190 TYR A CA 1
ATOM 1585 C C . TYR A 1 190 ? 7.534 15.791 -6.184 1.00 93.75 190 TYR A C 1
ATOM 1587 O O . TYR A 1 190 ? 6.873 14.912 -5.632 1.00 93.75 190 TYR A O 1
ATOM 1595 N N . ILE A 1 191 ? 7.166 17.066 -6.187 1.00 92.94 191 ILE A N 1
ATOM 1596 C CA . ILE A 1 191 ? 5.900 17.571 -5.661 1.00 92.94 191 ILE A CA 1
ATOM 1597 C C . ILE A 1 191 ? 4.976 17.820 -6.842 1.00 92.94 191 ILE A C 1
ATOM 1599 O O . ILE A 1 191 ? 5.173 18.798 -7.548 1.00 92.94 191 ILE A O 1
ATOM 1603 N N . ILE A 1 192 ? 3.968 16.973 -7.035 1.00 92.31 192 ILE A N 1
ATOM 1604 C CA . ILE A 1 192 ? 3.038 17.039 -8.169 1.00 92.31 192 ILE A CA 1
ATOM 1605 C C . ILE A 1 192 ? 1.706 17.630 -7.701 1.00 92.31 192 ILE A C 1
ATOM 1607 O O . ILE A 1 192 ? 1.150 17.204 -6.684 1.00 92.31 192 ILE A O 1
ATOM 1611 N N . LYS A 1 193 ? 1.199 18.613 -8.449 1.00 89.69 193 LYS A N 1
ATOM 1612 C CA . LYS A 1 193 ? -0.010 19.397 -8.157 1.00 89.69 193 LYS A CA 1
ATOM 1613 C C . LYS A 1 193 ? -0.957 19.429 -9.361 1.00 89.69 193 LYS A C 1
ATOM 1615 O O . LYS A 1 193 ? -0.552 19.157 -10.492 1.00 89.69 193 LYS A O 1
ATOM 1620 N N . GLY A 1 194 ? -2.192 19.859 -9.112 1.00 84.88 194 GLY A N 1
ATOM 1621 C CA . GLY A 1 194 ? -3.215 20.071 -10.132 1.00 84.88 194 GLY A CA 1
ATOM 1622 C C . GLY A 1 194 ? -4.064 18.831 -10.404 1.00 84.88 194 GLY A C 1
ATOM 1623 O O . GLY A 1 194 ? -3.994 17.827 -9.691 1.00 84.88 194 GLY A O 1
ATOM 1624 N N . ILE A 1 195 ? -4.843 18.887 -11.487 1.00 83.56 195 ILE A N 1
ATOM 1625 C CA . ILE A 1 195 ? -5.884 17.899 -11.817 1.00 83.56 195 ILE A CA 1
ATOM 1626 C C . ILE A 1 195 ? -5.374 16.451 -11.912 1.00 83.56 195 ILE A C 1
ATOM 1628 O O . ILE A 1 195 ? -6.091 15.513 -11.559 1.00 83.56 195 ILE A O 1
ATOM 1632 N N . VAL A 1 196 ? -4.109 16.267 -12.301 1.00 88.75 196 VAL A N 1
ATOM 1633 C CA . VAL A 1 196 ? -3.464 14.952 -12.413 1.00 88.75 196 VAL A CA 1
ATOM 1634 C C . VAL A 1 196 ? -3.413 14.199 -11.082 1.00 88.75 196 VAL A C 1
ATOM 1636 O O . VAL A 1 196 ? -3.416 12.973 -11.068 1.00 88.75 196 VAL A O 1
ATOM 1639 N N . VAL A 1 197 ? -3.392 14.911 -9.949 1.00 90.62 197 VAL A N 1
ATOM 1640 C CA . VAL A 1 197 ? -3.293 14.296 -8.620 1.00 90.62 197 VAL A CA 1
ATOM 1641 C C . VAL A 1 197 ? -4.447 13.327 -8.406 1.00 90.62 197 VAL A C 1
ATOM 1643 O O . VAL A 1 197 ? -4.230 12.196 -7.981 1.00 90.62 197 VAL A O 1
ATOM 1646 N N . LYS A 1 198 ? -5.672 13.728 -8.758 1.00 90.00 198 LYS A N 1
ATOM 1647 C CA . LYS A 1 198 ? -6.837 12.847 -8.638 1.00 90.00 198 LYS A CA 1
ATOM 1648 C C . LYS A 1 198 ? -6.740 11.653 -9.579 1.00 90.00 198 LYS A C 1
ATOM 1650 O O . LYS A 1 198 ? -7.059 10.552 -9.150 1.00 90.00 198 LYS A O 1
ATOM 1655 N N . LEU A 1 199 ? -6.259 11.847 -10.809 1.00 90.62 199 LEU A N 1
ATOM 1656 C CA . LEU A 1 199 ? -6.060 10.748 -11.757 1.00 90.62 199 LEU A CA 1
ATOM 1657 C C . LEU A 1 199 ? -5.085 9.710 -11.190 1.00 90.62 199 LEU A C 1
ATOM 1659 O O . LEU A 1 199 ? -5.409 8.534 -11.154 1.00 90.62 199 LEU A O 1
ATOM 1663 N N . ILE A 1 200 ? -3.948 10.143 -10.644 1.00 92.94 200 ILE A N 1
ATOM 1664 C CA . ILE A 1 200 ? -2.945 9.256 -10.035 1.00 92.94 200 ILE A CA 1
ATOM 1665 C C . ILE A 1 200 ? -3.519 8.515 -8.816 1.00 92.94 200 ILE A C 1
ATOM 1667 O O . ILE A 1 200 ? -3.330 7.305 -8.686 1.00 92.94 200 ILE A O 1
ATOM 1671 N N . LEU A 1 201 ? -4.222 9.232 -7.930 1.00 92.62 201 LEU A N 1
ATOM 1672 C CA . LEU A 1 201 ? -4.753 8.705 -6.666 1.00 92.62 201 LEU A CA 1
ATOM 1673 C C . LEU A 1 201 ? -5.994 7.823 -6.820 1.00 92.62 201 LEU A C 1
ATOM 1675 O O . LEU A 1 201 ? -6.260 7.000 -5.951 1.00 92.62 201 LEU A O 1
ATOM 1679 N N . TYR A 1 202 ? -6.794 8.018 -7.863 1.00 92.00 202 TYR A N 1
ATOM 1680 C CA . TYR A 1 202 ? -7.948 7.164 -8.145 1.00 92.00 202 TYR A CA 1
ATOM 1681 C C . TYR A 1 202 ? -7.629 6.066 -9.150 1.00 92.00 202 TYR A C 1
ATOM 1683 O O . TYR A 1 202 ? -8.411 5.124 -9.278 1.00 92.00 202 TYR A O 1
ATOM 1691 N N . ASN A 1 203 ? -6.464 6.138 -9.795 1.00 90.69 203 ASN A N 1
ATOM 1692 C CA . ASN A 1 203 ? -5.953 5.035 -10.571 1.00 90.69 203 ASN A CA 1
ATOM 1693 C C . ASN A 1 203 ? -5.480 3.912 -9.633 1.00 90.69 203 ASN A C 1
ATOM 1695 O O . ASN A 1 203 ? -4.581 4.075 -8.806 1.00 90.69 203 ASN A O 1
ATOM 1699 N N . ASN A 1 204 ? -6.177 2.786 -9.733 1.00 91.19 204 ASN A N 1
ATOM 1700 C CA . ASN A 1 204 ? -5.907 1.528 -9.054 1.00 91.19 204 ASN A CA 1
ATOM 1701 C C . ASN A 1 204 ? -5.476 1.615 -7.568 1.00 91.19 204 ASN A C 1
ATOM 1703 O O . ASN A 1 204 ? -4.374 1.178 -7.218 1.00 91.19 204 ASN A O 1
ATOM 1707 N N . PRO A 1 205 ? -6.328 2.138 -6.660 1.00 94.25 205 PRO A N 1
ATOM 1708 C CA . PRO A 1 205 ? -5.957 2.319 -5.262 1.00 94.25 205 PRO A CA 1
ATOM 1709 C C . PRO A 1 205 ? -5.587 1.011 -4.563 1.00 94.25 205 PRO A C 1
ATOM 1711 O O . PRO A 1 205 ? -6.349 0.042 -4.619 1.00 94.25 205 PRO A O 1
ATOM 1714 N N . SER A 1 206 ? -4.442 0.986 -3.874 1.00 93.94 206 SER A N 1
ATOM 1715 C CA . SER A 1 206 ? -3.891 -0.258 -3.315 1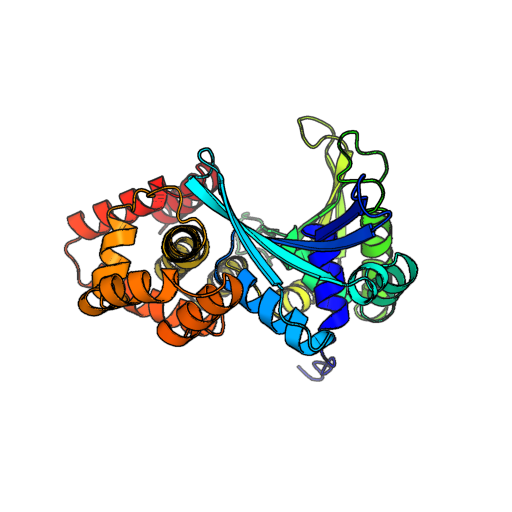.00 93.94 206 SER A CA 1
ATOM 1716 C C . SER A 1 206 ? -3.776 -0.311 -1.797 1.00 93.94 206 SER A C 1
ATOM 1718 O O . SER A 1 206 ? -3.761 -1.408 -1.246 1.00 93.94 206 SER A O 1
ATOM 1720 N N . ASN A 1 207 ? -3.672 0.829 -1.105 1.00 96.56 207 ASN A N 1
ATOM 1721 C CA . ASN A 1 207 ? -3.364 0.850 0.328 1.00 96.56 207 ASN A CA 1
ATOM 1722 C C . ASN A 1 207 ? -4.022 2.005 1.094 1.00 96.56 207 ASN A C 1
ATOM 1724 O O . ASN A 1 207 ? -4.692 2.860 0.513 1.00 96.56 207 ASN A O 1
ATOM 1728 N N . TYR A 1 208 ? -3.789 2.043 2.413 1.00 95.44 208 TYR A N 1
ATOM 1729 C CA . TYR A 1 208 ? -4.31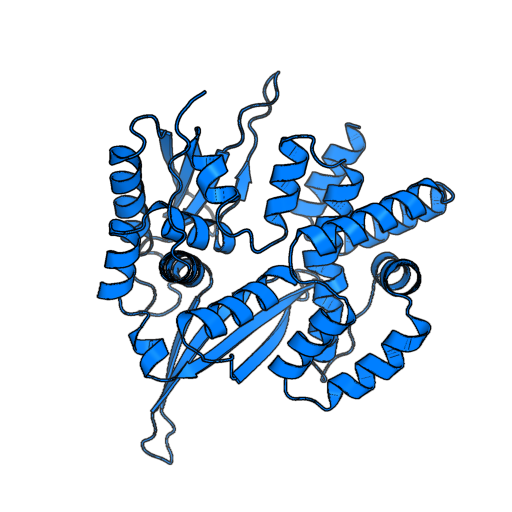9 3.024 3.367 1.00 95.44 208 TYR A CA 1
ATOM 1730 C C . TYR A 1 208 ? -4.274 4.497 2.934 1.00 95.44 208 TYR A C 1
ATOM 1732 O O . TYR A 1 208 ? -5.029 5.311 3.472 1.00 95.44 208 TYR A O 1
ATOM 1740 N N . ARG A 1 209 ? -3.391 4.891 2.002 1.00 95.62 209 ARG A N 1
ATOM 1741 C CA . ARG A 1 209 ? -3.306 6.285 1.543 1.00 95.62 209 ARG A CA 1
ATOM 1742 C C . ARG A 1 209 ? -4.606 6.754 0.879 1.00 95.62 209 ARG A C 1
ATOM 1744 O O . ARG A 1 209 ? -4.898 7.945 0.964 1.00 95.62 209 ARG A O 1
ATOM 1751 N N . ILE A 1 210 ? -5.421 5.855 0.313 1.00 96.50 210 ILE A N 1
ATOM 1752 C CA . ILE A 1 210 ? -6.725 6.220 -0.268 1.00 96.50 210 ILE A CA 1
ATOM 1753 C C . ILE A 1 210 ? -7.666 6.851 0.766 1.00 96.50 210 ILE A C 1
ATOM 1755 O O . ILE A 1 210 ? -8.336 7.834 0.464 1.00 96.50 210 ILE A O 1
ATOM 1759 N N . PHE A 1 211 ? -7.658 6.371 2.014 1.00 96.50 211 PHE A N 1
ATOM 1760 C CA . PHE A 1 211 ? -8.523 6.907 3.070 1.00 96.50 211 PHE A CA 1
ATOM 1761 C C . PHE A 1 211 ? -8.166 8.349 3.419 1.00 96.50 211 PHE A C 1
ATOM 1763 O O . PHE A 1 211 ? -9.049 9.164 3.663 1.00 96.50 211 PHE A O 1
ATOM 1770 N N . LYS A 1 212 ? -6.878 8.705 3.346 1.00 93.75 212 LYS A N 1
ATOM 1771 C CA . LYS A 1 212 ? -6.455 10.096 3.513 1.00 93.75 212 LYS A CA 1
ATOM 1772 C C . LYS A 1 212 ? -7.040 10.990 2.419 1.00 93.75 212 LYS A C 1
ATOM 1774 O O . LYS A 1 212 ? -7.456 12.101 2.724 1.00 93.75 212 LYS A O 1
ATOM 1779 N N . MET A 1 213 ? -7.095 10.517 1.172 1.00 93.19 213 MET A N 1
ATOM 1780 C CA . MET A 1 213 ? -7.722 11.270 0.081 1.00 93.19 213 MET A CA 1
ATOM 1781 C C . MET A 1 213 ? -9.229 11.434 0.301 1.00 93.19 213 MET A C 1
ATOM 1783 O O . MET A 1 213 ? -9.743 12.542 0.187 1.00 93.19 213 MET A O 1
ATOM 1787 N N . LEU A 1 214 ? -9.924 10.356 0.671 1.00 95.00 214 LEU A N 1
ATOM 1788 C CA . LEU A 1 214 ? -11.359 10.404 0.965 1.00 95.00 214 LEU A CA 1
ATOM 1789 C C . LEU A 1 214 ? -11.673 11.378 2.110 1.00 95.00 214 LEU A C 1
ATOM 1791 O O . LEU A 1 214 ? -12.641 12.128 2.020 1.00 95.00 214 LEU A O 1
ATOM 1795 N N . PHE A 1 215 ? -10.833 11.414 3.146 1.00 93.06 215 PHE A N 1
ATOM 1796 C CA . PHE A 1 215 ? -10.956 12.364 4.252 1.00 93.06 215 PHE A CA 1
ATOM 1797 C C . PHE A 1 215 ? -10.752 13.815 3.796 1.00 93.06 215 PHE A C 1
ATOM 1799 O O . PHE A 1 215 ? -11.547 14.686 4.134 1.00 93.06 215 PHE A O 1
ATOM 1806 N N . ILE A 1 216 ? -9.724 14.079 2.980 1.00 89.00 216 ILE A N 1
ATOM 1807 C CA . ILE A 1 216 ? -9.465 15.415 2.413 1.00 89.00 216 ILE A CA 1
ATOM 1808 C C . ILE A 1 216 ? -10.654 15.902 1.579 1.00 89.00 216 ILE A C 1
ATOM 1810 O O . ILE A 1 216 ? -11.016 17.073 1.641 1.00 89.00 216 ILE A O 1
ATOM 1814 N N . GLU A 1 217 ? -11.281 15.002 0.823 1.00 90.50 217 GLU A N 1
ATOM 1815 C CA . GLU A 1 217 ? -12.480 15.301 0.036 1.00 90.50 217 GLU A CA 1
ATOM 1816 C C . GLU A 1 217 ? -13.775 15.315 0.862 1.00 90.50 217 GLU A C 1
ATOM 1818 O O . GLU A 1 217 ? -14.852 15.428 0.280 1.00 90.50 217 GLU A O 1
ATOM 1823 N N . LYS A 1 218 ? -13.692 15.200 2.196 1.00 92.00 218 LYS A N 1
ATOM 1824 C CA . LYS A 1 218 ? -14.838 15.149 3.118 1.00 92.00 218 LYS A CA 1
ATOM 1825 C C . LYS A 1 218 ? -15.836 14.023 2.808 1.00 92.00 218 LYS A C 1
ATOM 1827 O O . LYS A 1 218 ? -17.013 14.129 3.133 1.00 92.00 218 LYS A O 1
ATOM 1832 N N . LYS A 1 219 ? -15.378 12.941 2.174 1.00 95.25 219 LYS A N 1
ATOM 1833 C CA . LYS A 1 219 ? -16.196 11.752 1.872 1.00 95.25 219 LYS A CA 1
ATOM 1834 C C . LYS A 1 219 ? -16.288 10.781 3.043 1.00 95.25 219 LYS A C 1
ATOM 1836 O O . LYS A 1 219 ? -17.159 9.918 3.035 1.00 95.25 219 LYS A O 1
ATOM 1841 N N . ILE A 1 220 ? -15.353 10.888 3.985 1.00 96.56 220 ILE A N 1
ATOM 1842 C CA . ILE A 1 220 ? -15.326 10.117 5.225 1.00 96.56 220 ILE A CA 1
ATOM 1843 C C . ILE A 1 220 ? -14.969 11.040 6.394 1.00 96.56 220 ILE A C 1
ATOM 1845 O O . ILE A 1 220 ? -14.245 12.025 6.212 1.00 96.56 220 ILE A O 1
ATOM 1849 N N . SER A 1 221 ? -15.465 10.718 7.583 1.00 94.56 221 SER A N 1
ATOM 1850 C CA . SER A 1 221 ? -15.161 11.393 8.837 1.00 94.56 221 SER A CA 1
ATOM 1851 C C . SER A 1 221 ? -13.708 11.161 9.258 1.00 94.56 221 SER A C 1
ATOM 1853 O O . SER A 1 221 ? -13.002 10.269 8.771 1.00 94.56 221 SER A O 1
ATOM 1855 N N . PHE A 1 222 ? -13.239 11.973 10.205 1.00 92.69 222 PHE A N 1
ATOM 1856 C CA . PHE A 1 222 ? -11.920 11.774 10.799 1.00 92.69 222 PHE A CA 1
ATOM 1857 C C . PHE A 1 222 ? -11.806 10.404 11.494 1.00 92.69 222 PHE A C 1
ATOM 1859 O O . PHE A 1 222 ? -10.781 9.729 11.363 1.00 92.69 222 PHE A O 1
ATOM 1866 N N . CYS A 1 223 ? -12.866 9.979 12.189 1.00 94.00 223 CYS A N 1
ATOM 1867 C CA . CYS A 1 223 ? -12.928 8.691 12.875 1.00 94.00 223 CYS A CA 1
ATOM 1868 C C . CYS A 1 223 ? -12.798 7.530 11.875 1.00 94.00 223 CYS A C 1
ATOM 1870 O O . CYS A 1 223 ? -11.928 6.672 12.035 1.00 94.00 223 CYS A O 1
ATOM 1872 N N . GLU A 1 224 ? -13.567 7.566 10.780 1.00 97.25 224 GLU A N 1
ATOM 1873 C CA . GLU A 1 224 ? -13.512 6.562 9.710 1.00 97.25 224 GLU A CA 1
ATOM 1874 C C . GLU A 1 224 ? -12.113 6.482 9.084 1.00 97.25 224 GLU A C 1
ATOM 1876 O O . GLU A 1 224 ? -11.601 5.386 8.837 1.00 97.25 224 GLU A O 1
ATOM 1881 N N . TYR A 1 225 ? -11.455 7.626 8.868 1.00 96.00 225 TYR A N 1
ATOM 1882 C CA . TYR A 1 225 ? -10.083 7.669 8.362 1.00 96.00 225 TYR A CA 1
ATOM 1883 C C . TYR A 1 225 ? -9.082 7.027 9.331 1.00 96.00 225 TYR A C 1
ATOM 1885 O O . TYR A 1 225 ? -8.283 6.179 8.917 1.00 96.00 225 TYR A O 1
ATOM 1893 N N . LEU A 1 226 ? -9.120 7.413 10.609 1.00 95.31 226 LEU A N 1
ATOM 1894 C CA . LEU A 1 226 ? -8.242 6.870 11.644 1.00 95.31 226 LEU A CA 1
ATOM 1895 C C . LEU A 1 226 ? -8.405 5.349 11.753 1.00 95.31 226 LEU A C 1
ATOM 1897 O O . LEU A 1 226 ? -7.414 4.618 11.677 1.00 95.31 226 LEU A O 1
ATOM 1901 N N . VAL A 1 227 ? -9.647 4.872 11.864 1.00 96.88 227 VAL A N 1
ATOM 1902 C CA . VAL A 1 227 ? -9.952 3.441 11.965 1.00 96.88 227 VAL A CA 1
ATOM 1903 C C . VAL A 1 227 ? -9.495 2.700 10.710 1.00 96.88 227 VAL A C 1
ATOM 1905 O O . VAL A 1 227 ? -8.769 1.716 10.837 1.00 96.88 227 VAL A O 1
ATOM 1908 N N . SER A 1 228 ? -9.797 3.199 9.506 1.00 97.94 228 SER A N 1
ATOM 1909 C CA . SER A 1 228 ? -9.370 2.556 8.251 1.00 97.94 228 SER A CA 1
ATOM 1910 C C . SER A 1 228 ? -7.844 2.428 8.155 1.00 97.94 228 SER A C 1
ATOM 1912 O O . SER A 1 228 ? -7.314 1.389 7.751 1.00 97.94 228 SER A O 1
ATOM 1914 N N . TYR A 1 229 ? -7.110 3.466 8.574 1.00 96.69 229 TYR A N 1
ATOM 1915 C CA . TYR A 1 229 ? -5.648 3.447 8.618 1.00 96.69 229 TYR A CA 1
ATOM 1916 C C . TYR A 1 229 ? -5.112 2.384 9.593 1.00 96.69 229 TYR A C 1
ATOM 1918 O O . TYR A 1 229 ? -4.175 1.648 9.262 1.00 96.69 229 TYR A O 1
ATOM 1926 N N . ILE A 1 230 ? -5.691 2.299 10.794 1.00 95.81 230 ILE A N 1
ATOM 1927 C CA . ILE A 1 230 ? -5.315 1.314 11.819 1.00 95.81 230 ILE A CA 1
ATOM 1928 C C . ILE A 1 230 ? -5.630 -0.103 11.326 1.00 95.81 230 ILE A C 1
ATOM 1930 O O . ILE A 1 230 ? -4.771 -0.984 11.389 1.00 95.81 230 ILE A O 1
ATOM 1934 N N . LEU A 1 231 ? -6.817 -0.335 10.760 1.00 96.88 231 LEU A N 1
ATOM 1935 C CA . LEU A 1 231 ? -7.191 -1.650 10.244 1.00 96.88 231 LEU A CA 1
ATOM 1936 C C . LEU A 1 231 ? -6.193 -2.148 9.194 1.00 96.88 231 LEU A C 1
ATOM 1938 O O . LEU A 1 231 ? -5.694 -3.266 9.329 1.00 96.88 231 LEU A O 1
ATOM 1942 N N . ASP A 1 232 ? -5.845 -1.320 8.206 1.00 97.56 232 ASP A N 1
ATOM 1943 C CA . ASP A 1 232 ? -4.937 -1.719 7.125 1.00 97.56 232 ASP A CA 1
ATOM 1944 C C . ASP A 1 232 ? -3.480 -1.899 7.595 1.00 97.56 232 ASP A C 1
ATOM 1946 O O . ASP A 1 232 ? -2.802 -2.853 7.205 1.00 97.56 232 ASP A O 1
ATOM 1950 N N . THR A 1 233 ? -2.978 -0.995 8.445 1.00 95.12 233 THR A N 1
ATOM 1951 C CA . THR A 1 233 ? -1.539 -0.934 8.771 1.00 95.12 233 THR A CA 1
ATOM 1952 C C . THR A 1 233 ? -1.142 -1.619 10.076 1.00 95.12 233 THR A C 1
ATOM 1954 O O . THR A 1 233 ? 0.048 -1.904 10.261 1.00 95.12 233 THR A O 1
ATOM 1957 N N . THR A 1 234 ? -2.096 -1.915 10.967 1.00 93.81 234 THR A N 1
ATOM 1958 C CA . THR A 1 234 ? -1.835 -2.592 12.247 1.00 93.81 234 THR A CA 1
ATOM 1959 C C . THR A 1 234 ? -2.730 -3.800 12.470 1.00 93.81 234 THR A C 1
ATOM 1961 O O . THR A 1 234 ? -2.191 -4.898 12.551 1.00 93.81 234 THR A O 1
ATOM 1964 N N . THR A 1 235 ? -4.055 -3.672 12.549 1.00 94.50 235 THR A N 1
ATOM 1965 C CA . THR A 1 235 ? -4.908 -4.779 13.027 1.00 94.50 235 THR A CA 1
ATOM 1966 C C . THR A 1 235 ? -4.934 -5.957 12.050 1.00 94.50 235 THR A C 1
ATOM 1968 O O . THR A 1 235 ? -4.545 -7.075 12.407 1.00 94.50 235 THR A O 1
ATOM 1971 N N . LEU A 1 236 ? -5.316 -5.725 10.789 1.00 95.38 236 LEU A N 1
ATOM 1972 C CA . LEU A 1 236 ? -5.327 -6.772 9.761 1.00 95.38 236 LEU A CA 1
ATOM 1973 C C . LEU A 1 236 ? -3.910 -7.139 9.315 1.00 95.38 236 LEU A C 1
ATOM 1975 O O . LEU A 1 236 ? -3.636 -8.305 9.028 1.00 95.38 236 LEU A O 1
ATOM 1979 N N . ASN A 1 237 ? -2.975 -6.185 9.359 1.00 95.69 237 ASN A N 1
ATOM 1980 C CA . ASN A 1 237 ? -1.547 -6.453 9.185 1.00 95.69 237 ASN A CA 1
ATOM 1981 C C . ASN A 1 237 ? -1.037 -7.482 10.218 1.00 95.69 237 ASN A C 1
ATOM 1983 O O . ASN A 1 237 ? -0.400 -8.470 9.856 1.00 95.69 237 ASN A O 1
ATOM 1987 N N . LYS A 1 238 ? -1.349 -7.319 11.506 1.00 92.69 238 LYS A N 1
ATOM 1988 C CA . LYS A 1 238 ? -0.963 -8.274 12.554 1.00 92.69 238 LYS A CA 1
ATOM 1989 C C . LYS A 1 238 ? -1.679 -9.609 12.403 1.00 92.69 238 LYS A C 1
ATOM 1991 O O . LYS A 1 238 ? -1.052 -10.647 12.625 1.00 92.69 238 LYS A O 1
ATOM 1996 N N . LEU A 1 239 ? -2.946 -9.600 11.988 1.00 91.94 239 LEU A N 1
ATOM 1997 C CA . LEU A 1 239 ? -3.709 -10.817 11.713 1.00 91.94 239 LEU A CA 1
ATOM 1998 C C . LEU A 1 239 ? -3.077 -11.644 10.593 1.00 91.94 239 LEU A C 1
ATOM 2000 O O . LEU A 1 239 ? -2.744 -12.813 10.802 1.00 91.94 239 LEU A O 1
ATOM 2004 N N . LEU A 1 240 ? -2.819 -11.021 9.442 1.00 93.88 240 LEU A N 1
ATOM 2005 C CA . LEU A 1 240 ? -2.141 -11.663 8.320 1.00 93.88 240 LEU A CA 1
ATOM 2006 C C . LEU A 1 240 ? -0.712 -12.087 8.700 1.00 93.88 240 LEU A C 1
ATOM 2008 O O . LEU A 1 240 ? -0.286 -13.211 8.429 1.00 93.88 240 LEU A O 1
ATOM 2012 N N . GLY A 1 241 ? 0.023 -11.223 9.399 1.00 93.12 241 GLY A N 1
ATOM 2013 C CA . GLY A 1 241 ? 1.365 -11.518 9.893 1.00 93.12 241 GLY A CA 1
ATOM 2014 C C . GLY A 1 241 ? 1.413 -12.736 10.813 1.00 93.12 241 GLY A C 1
ATOM 2015 O O . GLY A 1 241 ? 2.309 -13.566 10.670 1.00 93.12 241 GLY A O 1
ATOM 2016 N N . SER A 1 242 ? 0.420 -12.901 11.687 1.00 88.75 242 SER A N 1
ATOM 2017 C CA . SER A 1 242 ? 0.334 -14.024 12.626 1.00 88.75 242 SER A CA 1
ATOM 2018 C C . SER A 1 242 ? 0.054 -15.361 11.932 1.00 88.75 242 SER A C 1
ATOM 2020 O O . SER A 1 242 ? 0.607 -16.384 12.335 1.00 88.75 242 SER A O 1
ATOM 2022 N N . ILE A 1 243 ? -0.743 -15.382 10.856 1.00 90.06 243 ILE A N 1
ATOM 2023 C CA . ILE A 1 243 ? -0.987 -16.624 10.092 1.00 90.06 243 ILE A CA 1
ATOM 2024 C C . ILE A 1 243 ? 0.163 -16.981 9.141 1.00 90.06 243 ILE A C 1
ATOM 2026 O O . ILE A 1 243 ? 0.372 -18.156 8.808 1.00 90.06 243 ILE A O 1
ATOM 2030 N N . LEU A 1 244 ? 0.931 -15.982 8.699 1.00 91.44 244 LEU A N 1
ATOM 2031 C CA . LEU A 1 244 ? 2.089 -16.177 7.829 1.00 91.44 244 LEU A CA 1
ATOM 2032 C C . LEU A 1 244 ? 3.355 -16.532 8.625 1.00 91.44 244 LEU A C 1
ATOM 2034 O O . LEU A 1 244 ? 4.105 -17.420 8.213 1.00 91.44 244 LEU A O 1
ATOM 2038 N N . ASN A 1 245 ? 3.582 -15.896 9.777 1.00 86.19 245 ASN A N 1
ATOM 2039 C CA . ASN A 1 245 ? 4.751 -16.103 10.629 1.00 86.19 245 ASN A CA 1
ATOM 2040 C C . ASN A 1 245 ? 4.427 -16.983 11.847 1.00 86.19 245 ASN A C 1
ATOM 2042 O O . ASN A 1 245 ? 4.176 -16.502 12.947 1.00 86.19 245 ASN A O 1
ATOM 2046 N N . ARG A 1 246 ? 4.507 -18.305 11.657 1.00 73.12 246 ARG A N 1
ATOM 2047 C CA . ARG A 1 246 ? 4.190 -19.303 12.696 1.00 73.12 246 ARG A CA 1
ATOM 2048 C C . ARG A 1 246 ? 5.171 -19.334 13.881 1.00 73.12 246 ARG A C 1
ATOM 2050 O O . ARG A 1 246 ? 4.890 -20.002 14.868 1.00 73.12 246 ARG A O 1
ATOM 2057 N N . LYS A 1 247 ? 6.338 -18.686 13.776 1.00 74.56 247 LYS A N 1
ATOM 2058 C CA . LYS A 1 247 ? 7.425 -18.830 14.763 1.00 74.56 247 LYS A CA 1
ATOM 2059 C C . LYS A 1 247 ? 7.264 -17.930 15.985 1.00 74.56 247 LYS A C 1
ATOM 2061 O O . LYS A 1 247 ? 7.957 -18.134 16.974 1.00 74.56 247 LYS A O 1
ATOM 2066 N N . ARG A 1 248 ? 6.402 -16.915 15.920 1.00 72.00 248 ARG A N 1
ATOM 2067 C CA . ARG A 1 248 ? 6.287 -15.906 16.973 1.00 72.00 248 ARG A CA 1
ATOM 2068 C C . ARG A 1 248 ? 4.827 -15.556 17.212 1.00 72.00 248 ARG A C 1
ATOM 2070 O O . ARG A 1 248 ? 4.056 -15.412 16.270 1.00 72.00 248 ARG A O 1
ATOM 2077 N N . ARG A 1 249 ? 4.460 -15.416 18.486 1.00 72.31 249 ARG A N 1
ATOM 2078 C CA . ARG A 1 249 ? 3.193 -14.801 18.888 1.00 72.31 249 ARG A CA 1
ATOM 2079 C C . ARG A 1 249 ? 3.395 -13.295 18.984 1.00 72.31 249 ARG A C 1
ATOM 2081 O O . ARG A 1 249 ? 4.429 -12.837 19.470 1.00 72.31 249 ARG A O 1
ATOM 2088 N N . TYR A 1 250 ? 2.416 -12.547 18.503 1.00 79.62 250 TYR A N 1
ATOM 2089 C CA . TYR A 1 250 ? 2.451 -11.092 18.468 1.00 79.62 250 TYR A CA 1
ATOM 2090 C C . TYR A 1 250 ? 1.370 -10.552 19.387 1.00 79.62 250 TYR A C 1
ATOM 2092 O O . TYR A 1 250 ? 0.260 -11.081 19.406 1.00 79.62 250 TYR A O 1
ATOM 2100 N N . ALA A 1 251 ? 1.719 -9.537 20.173 1.00 80.94 251 ALA A N 1
ATOM 2101 C CA . ALA A 1 251 ? 0.777 -8.906 21.078 1.00 80.94 251 ALA A CA 1
ATOM 2102 C C . ALA A 1 251 ? -0.236 -8.085 20.271 1.00 80.94 251 ALA A C 1
ATOM 2104 O O . ALA A 1 251 ? 0.129 -7.229 19.457 1.00 80.94 251 ALA A O 1
ATOM 2105 N N . TYR A 1 252 ? -1.507 -8.388 20.497 1.00 85.62 252 TYR A N 1
ATOM 2106 C CA . TYR A 1 252 ? -2.626 -7.574 20.051 1.00 85.62 252 TYR A CA 1
ATOM 2107 C C . TYR A 1 252 ? -2.821 -6.457 21.071 1.00 85.62 252 TYR A C 1
ATOM 2109 O O . TYR A 1 252 ? -2.701 -6.701 22.272 1.00 85.62 252 TYR A O 1
ATOM 2117 N N . SER A 1 253 ? -3.093 -5.242 20.601 1.00 91.44 253 SER A N 1
ATOM 2118 C CA . SER A 1 253 ? -3.544 -4.176 21.492 1.00 91.44 253 SER A CA 1
ATOM 2119 C C . SER A 1 253 ? -4.986 -4.422 21.938 1.00 91.44 253 SER A C 1
ATOM 2121 O O . SER A 1 253 ? -5.690 -5.267 21.374 1.00 91.44 253 SER A O 1
ATOM 2123 N N . THR A 1 254 ? -5.448 -3.659 22.928 1.00 94.25 254 THR A N 1
ATOM 2124 C CA . THR A 1 254 ? -6.855 -3.673 23.350 1.00 94.25 254 THR A CA 1
ATOM 2125 C C . THR A 1 254 ? -7.773 -3.337 22.175 1.00 94.25 254 THR A C 1
ATOM 2127 O O . THR A 1 254 ? -8.790 -3.999 21.987 1.00 94.25 254 THR A O 1
ATOM 2130 N N . PHE A 1 255 ? -7.370 -2.381 21.329 1.00 95.19 255 PHE A N 1
ATOM 2131 C CA . PHE A 1 255 ? -8.092 -2.056 20.100 1.00 95.19 255 PHE A CA 1
ATOM 2132 C C . PHE A 1 255 ? -8.140 -3.236 19.123 1.00 95.19 255 PHE A C 1
ATOM 2134 O O . PHE A 1 255 ? -9.216 -3.606 18.660 1.00 95.19 255 PHE A O 1
ATOM 2141 N N . ASP A 1 256 ? -6.998 -3.880 18.847 1.00 92.50 256 ASP A N 1
ATOM 2142 C CA . ASP A 1 256 ? -6.945 -5.006 17.907 1.00 92.50 256 ASP A CA 1
ATOM 2143 C C . ASP A 1 256 ? -7.855 -6.165 18.369 1.00 92.50 256 ASP A C 1
ATOM 2145 O O . ASP A 1 256 ? -8.559 -6.782 17.563 1.00 92.50 256 ASP A O 1
ATOM 2149 N N . ALA A 1 257 ? -7.849 -6.464 19.673 1.00 91.12 257 ALA A N 1
ATOM 2150 C CA . ALA A 1 257 ? -8.683 -7.502 20.274 1.00 91.12 257 ALA A CA 1
ATOM 2151 C C . ALA A 1 257 ? -10.178 -7.151 20.216 1.00 91.12 257 ALA A C 1
ATOM 2153 O O . ALA A 1 257 ? -11.006 -8.015 19.898 1.00 91.12 257 ALA A O 1
ATOM 2154 N N . TRP A 1 258 ? -10.518 -5.886 20.478 1.00 94.38 258 TRP A N 1
ATOM 2155 C CA . TRP A 1 258 ? -11.883 -5.381 20.384 1.00 94.38 258 TRP A CA 1
ATOM 2156 C C . TRP A 1 258 ? -12.422 -5.482 18.953 1.00 94.38 258 TRP A C 1
ATOM 2158 O O . TRP A 1 258 ? -13.498 -6.051 18.764 1.00 94.38 258 TRP A O 1
ATOM 2168 N N . VAL A 1 259 ? -11.654 -5.044 17.946 1.00 94.00 259 VAL A N 1
ATOM 2169 C CA . VAL A 1 259 ? -12.043 -5.153 16.529 1.00 94.00 259 VAL A CA 1
ATOM 2170 C C . VAL A 1 259 ? -12.278 -6.611 16.145 1.00 94.00 259 VAL A C 1
ATOM 2172 O O . VAL A 1 259 ? -13.316 -6.951 15.578 1.00 94.00 259 VAL A O 1
ATOM 2175 N N . CYS A 1 260 ? -11.342 -7.505 16.478 1.00 89.56 260 CYS A N 1
ATOM 2176 C CA . CYS A 1 260 ? -11.487 -8.922 16.143 1.00 89.56 260 CYS A CA 1
ATOM 2177 C C . CYS A 1 260 ? -12.776 -9.522 16.721 1.00 89.56 260 CYS A C 1
ATOM 2179 O O . CYS A 1 260 ? -13.421 -10.338 16.063 1.00 89.56 260 CYS A O 1
ATOM 2181 N N . SER A 1 261 ? -13.150 -9.113 17.934 1.00 89.12 261 SER A N 1
ATOM 2182 C CA . SER A 1 261 ? -14.311 -9.646 18.647 1.00 89.12 261 SER A CA 1
ATOM 2183 C C . SER A 1 261 ? -15.628 -9.073 18.134 1.00 89.12 261 SER A C 1
ATOM 2185 O O . SER A 1 261 ? -16.534 -9.844 17.824 1.00 89.12 261 SER A O 1
ATOM 2187 N N . ASN A 1 262 ? -15.707 -7.750 17.985 1.00 91.50 262 ASN A N 1
ATOM 2188 C CA . ASN A 1 262 ? -16.962 -7.033 17.745 1.00 91.50 262 ASN A CA 1
ATOM 2189 C C . ASN A 1 262 ? -17.234 -6.748 16.263 1.00 91.50 262 ASN A C 1
ATOM 2191 O O . ASN A 1 262 ? -18.390 -6.670 15.855 1.00 91.50 262 ASN A O 1
ATOM 2195 N N . ILE A 1 263 ? -16.184 -6.632 15.445 1.00 91.88 263 ILE A N 1
ATOM 2196 C CA . ILE A 1 263 ? -16.304 -6.300 14.018 1.00 91.88 263 ILE A CA 1
ATOM 2197 C C . ILE A 1 263 ? -16.236 -7.561 13.160 1.00 91.88 263 ILE A C 1
ATOM 2199 O O . ILE A 1 263 ? -17.077 -7.768 12.287 1.00 91.88 263 ILE A O 1
ATOM 2203 N N . PHE A 1 264 ? -15.272 -8.445 13.439 1.00 85.81 264 PHE A N 1
ATOM 2204 C CA . PHE A 1 264 ? -15.068 -9.673 12.657 1.00 85.81 264 PHE A CA 1
ATOM 2205 C C . PHE A 1 264 ? -15.733 -10.928 13.252 1.00 85.81 264 PHE A C 1
ATOM 2207 O O . PHE A 1 264 ? -15.689 -11.986 12.624 1.00 85.81 264 PHE A O 1
ATOM 2214 N N . GLY A 1 265 ? -16.345 -10.847 14.441 1.00 73.75 265 GLY A N 1
ATOM 2215 C CA . GLY A 1 265 ? -17.056 -11.968 15.072 1.00 73.75 265 GLY A CA 1
ATOM 2216 C C . GLY A 1 265 ? -16.132 -13.120 15.500 1.00 73.75 265 GLY A C 1
ATOM 2217 O O . GLY A 1 265 ? -16.196 -14.232 14.965 1.00 73.75 265 GLY A O 1
ATOM 2218 N N . ALA A 1 266 ? -15.252 -12.868 16.478 1.00 63.12 266 ALA A N 1
ATOM 2219 C CA . ALA A 1 266 ? -14.113 -13.733 16.828 1.00 63.12 266 ALA A CA 1
ATOM 2220 C C . ALA A 1 266 ? -14.425 -15.186 17.240 1.00 63.12 266 ALA A C 1
ATOM 2222 O O . ALA A 1 266 ? -13.499 -16.006 17.213 1.00 63.12 266 ALA A O 1
ATOM 2223 N N . GLN A 1 267 ? -15.665 -15.543 17.603 1.00 58.69 267 GLN A N 1
ATOM 2224 C CA . GLN A 1 267 ? -15.980 -16.892 18.110 1.00 58.69 267 GLN A CA 1
ATOM 2225 C C . GLN A 1 267 ? -15.565 -18.008 17.131 1.00 58.69 267 GLN A C 1
ATOM 2227 O O . GLN A 1 267 ? -15.085 -19.060 17.559 1.00 58.69 267 GLN A O 1
ATOM 2232 N N . TYR A 1 268 ? -15.595 -17.746 15.818 1.00 61.31 268 TYR A N 1
ATOM 2233 C CA . TYR A 1 268 ? -15.129 -18.690 14.791 1.00 61.31 268 TYR A CA 1
ATOM 2234 C C . TYR A 1 268 ? -13.720 -18.399 14.258 1.00 61.31 268 TYR A C 1
ATOM 2236 O O . TYR A 1 268 ? -13.088 -19.274 13.656 1.00 61.31 268 TYR A O 1
ATOM 2244 N N . LEU A 1 269 ? -13.182 -17.202 14.511 1.00 73.50 269 LEU A N 1
ATOM 2245 C CA . LEU A 1 269 ? -11.900 -16.768 13.962 1.00 73.50 269 LEU A CA 1
ATOM 2246 C C . LEU A 1 269 ? -10.751 -17.627 14.502 1.00 73.50 269 LEU A C 1
ATOM 2248 O O . LEU A 1 269 ? -9.919 -18.091 13.734 1.00 73.50 269 LEU A O 1
ATOM 2252 N N . ARG A 1 270 ? -10.724 -17.953 15.800 1.00 71.62 270 ARG A N 1
ATOM 2253 C CA . ARG A 1 270 ? -9.612 -18.727 16.389 1.00 71.62 270 ARG A CA 1
ATOM 2254 C C . ARG A 1 270 ? -9.488 -20.145 15.816 1.00 71.62 270 ARG A C 1
ATOM 2256 O O . ARG A 1 270 ? -8.372 -20.605 15.564 1.00 71.62 270 ARG A O 1
ATOM 2263 N N . ARG A 1 271 ? -10.613 -20.840 15.605 1.00 74.69 271 ARG A N 1
ATOM 2264 C CA . ARG A 1 271 ? -10.635 -22.169 14.959 1.00 74.69 271 ARG A CA 1
ATOM 2265 C C . ARG A 1 271 ? -10.202 -22.058 13.495 1.00 74.69 271 ARG A C 1
ATOM 2267 O O . ARG A 1 271 ? -9.364 -22.840 13.050 1.00 74.69 271 ARG A O 1
ATOM 2274 N N . TYR A 1 272 ? -10.682 -21.033 12.795 1.00 81.31 272 TYR A N 1
ATOM 2275 C CA . TYR A 1 272 ? -10.313 -20.765 11.409 1.00 81.31 272 TYR A CA 1
ATOM 2276 C C . TYR A 1 272 ? -8.819 -20.450 11.234 1.00 81.31 272 TYR A C 1
ATOM 2278 O O . TYR A 1 272 ? -8.163 -21.025 10.371 1.00 81.31 272 TYR A O 1
ATOM 2286 N N . LEU A 1 273 ? -8.224 -19.631 12.107 1.00 80.31 273 LEU A N 1
ATOM 2287 C CA . LEU A 1 273 ? -6.789 -19.318 12.063 1.00 80.31 273 LEU A CA 1
ATOM 2288 C C . LEU A 1 273 ? -5.919 -20.575 12.254 1.00 80.31 273 LEU A C 1
ATOM 2290 O O . LEU A 1 273 ? -4.882 -20.711 11.599 1.00 80.31 273 LEU A O 1
ATOM 2294 N N . LYS A 1 274 ? -6.350 -21.532 13.094 1.00 81.12 274 LYS A N 1
ATOM 2295 C CA . LYS A 1 274 ? -5.683 -22.843 13.209 1.00 81.12 274 LYS A CA 1
ATOM 2296 C C . LYS A 1 274 ? -5.766 -23.631 11.900 1.00 81.12 274 LYS A C 1
ATOM 2298 O O . LYS A 1 274 ? -4.755 -24.195 11.488 1.00 81.12 274 LYS A O 1
ATOM 2303 N N . TYR A 1 275 ? -6.922 -23.649 11.235 1.00 86.12 275 TYR A N 1
ATOM 2304 C CA . TYR A 1 275 ? -7.066 -24.265 9.911 1.00 86.12 275 TYR A CA 1
ATOM 2305 C C . TYR A 1 275 ? -6.148 -23.608 8.870 1.00 86.12 275 TYR A C 1
ATOM 2307 O O . TYR A 1 275 ? -5.360 -24.311 8.234 1.00 86.12 275 TYR A O 1
ATOM 2315 N N . LEU A 1 276 ? -6.154 -22.272 8.764 1.00 86.50 276 LEU A N 1
ATOM 2316 C CA . LEU A 1 276 ? -5.286 -21.536 7.838 1.00 86.50 276 LEU A CA 1
ATOM 2317 C C . LEU A 1 276 ? -3.822 -21.897 8.053 1.00 86.50 276 LEU A C 1
ATOM 2319 O O . LEU A 1 276 ? -3.073 -22.093 7.098 1.00 86.50 276 LEU A O 1
ATOM 2323 N N . SER A 1 277 ? -3.406 -22.079 9.306 1.00 80.12 277 SER A N 1
ATOM 2324 C CA . SER A 1 277 ? -2.040 -22.479 9.603 1.00 80.12 277 SER A CA 1
ATOM 2325 C C . SER A 1 277 ? -1.618 -23.801 8.952 1.00 80.12 277 SER A C 1
ATOM 2327 O O . SER A 1 277 ? -0.428 -24.047 8.942 1.00 80.12 277 SER A O 1
ATOM 2329 N N . LYS A 1 278 ? -2.492 -24.618 8.347 1.00 85.12 278 LYS A N 1
ATOM 2330 C CA . LYS A 1 278 ? -2.117 -25.830 7.588 1.00 85.12 278 LYS A CA 1
ATOM 2331 C C . LYS A 1 278 ? -1.826 -25.574 6.101 1.00 85.12 278 LYS A C 1
ATOM 2333 O O . LYS A 1 278 ? -1.121 -26.358 5.477 1.00 85.12 278 LYS A O 1
ATOM 2338 N N . LEU A 1 279 ? -2.300 -24.464 5.534 1.00 89.81 279 LEU A N 1
ATOM 2339 C CA . LEU A 1 279 ? -2.209 -24.174 4.095 1.00 89.81 279 LEU A CA 1
ATOM 2340 C C . LEU A 1 279 ? -0.831 -23.611 3.689 1.00 89.81 279 LEU A C 1
ATOM 2342 O O . LEU A 1 279 ? -0.029 -23.227 4.545 1.00 89.81 279 LEU A O 1
ATOM 2346 N N . LYS A 1 280 ? -0.538 -23.513 2.384 1.00 90.75 280 LYS A N 1
ATOM 2347 C CA . LYS A 1 280 ? 0.619 -22.749 1.858 1.00 90.75 280 LYS A CA 1
ATOM 2348 C C . LYS A 1 280 ? 0.389 -21.240 2.027 1.00 90.75 280 LYS A C 1
ATOM 2350 O O . LYS A 1 280 ? -0.754 -20.805 2.072 1.00 90.75 280 LYS A O 1
ATOM 2355 N N . SER A 1 281 ? 1.456 -20.445 2.139 1.00 91.00 281 SER A N 1
ATOM 2356 C CA . SER A 1 281 ? 1.383 -19.026 2.545 1.00 91.00 281 SER A CA 1
ATOM 2357 C C . SER A 1 281 ? 0.443 -18.172 1.691 1.00 91.00 281 SER A C 1
ATOM 2359 O O . SER A 1 281 ? -0.336 -17.414 2.255 1.00 91.00 281 SER A O 1
ATOM 2361 N N . VAL A 1 282 ? 0.455 -18.325 0.367 1.00 91.44 282 VAL A N 1
ATOM 2362 C CA . VAL A 1 282 ? -0.431 -17.541 -0.512 1.00 91.44 282 VAL A CA 1
ATOM 2363 C C . VAL A 1 282 ? -1.883 -17.959 -0.337 1.00 91.44 282 VAL A C 1
ATOM 2365 O O . VAL A 1 282 ? -2.725 -17.114 -0.060 1.00 91.44 282 VAL A O 1
ATOM 2368 N N . LYS A 1 283 ? -2.159 -19.271 -0.333 1.00 92.88 283 LYS A N 1
ATOM 2369 C CA . LYS A 1 283 ? -3.500 -19.792 -0.042 1.00 92.88 283 LYS A CA 1
ATOM 2370 C C . LYS A 1 283 ? -4.004 -19.326 1.331 1.00 92.88 283 LYS A C 1
ATOM 2372 O O . LYS A 1 283 ? -5.161 -18.961 1.446 1.00 92.88 283 LYS A O 1
ATOM 2377 N N . ARG A 1 284 ? -3.145 -19.240 2.359 1.00 92.75 284 ARG A N 1
ATOM 2378 C CA . ARG A 1 284 ? -3.527 -18.662 3.668 1.00 92.75 284 ARG A CA 1
ATOM 2379 C C . ARG A 1 284 ? -4.026 -17.231 3.556 1.00 92.75 284 ARG A C 1
ATOM 2381 O O . ARG A 1 284 ? -5.011 -16.896 4.201 1.00 92.75 284 ARG A O 1
ATOM 2388 N N . ALA A 1 285 ? -3.310 -16.401 2.801 1.00 94.19 285 ALA A N 1
ATOM 2389 C CA . ALA A 1 285 ? -3.684 -15.011 2.607 1.00 94.19 285 ALA A CA 1
ATOM 2390 C C . ALA A 1 285 ? -5.015 -14.931 1.851 1.00 94.19 285 ALA A C 1
ATOM 2392 O O . ALA A 1 285 ? -5.952 -14.324 2.357 1.00 94.19 285 ALA A O 1
ATOM 2393 N N . THR A 1 286 ? -5.140 -15.618 0.712 1.00 93.88 286 THR A N 1
ATOM 2394 C CA . THR A 1 286 ? -6.361 -15.618 -0.109 1.00 93.88 286 THR A CA 1
ATOM 2395 C C . THR A 1 286 ? -7.590 -16.101 0.665 1.00 93.88 286 THR A C 1
ATOM 2397 O O . THR A 1 286 ? -8.635 -15.459 0.616 1.00 93.88 286 THR A O 1
ATOM 2400 N N . GLU A 1 287 ? -7.459 -17.173 1.448 1.00 93.88 287 GLU A N 1
ATOM 2401 C CA . GLU A 1 287 ? -8.536 -17.689 2.304 1.00 93.88 287 GLU A CA 1
ATOM 2402 C C . GLU A 1 287 ? -8.888 -16.727 3.450 1.00 93.88 287 GLU A C 1
ATOM 2404 O O . GLU A 1 287 ? -10.043 -16.656 3.872 1.00 93.88 287 GLU A O 1
ATOM 2409 N N . LEU A 1 288 ? -7.922 -15.955 3.966 1.00 93.56 288 LEU A N 1
ATOM 2410 C CA . LEU A 1 288 ? -8.211 -14.898 4.937 1.00 93.56 288 LEU A CA 1
ATOM 2411 C C . LEU A 1 288 ? -9.028 -13.769 4.292 1.00 93.56 288 LEU A C 1
ATOM 2413 O O . LEU A 1 288 ? -10.035 -13.375 4.873 1.00 93.56 288 LEU A O 1
ATOM 2417 N N . TYR A 1 289 ? -8.643 -13.283 3.105 1.00 95.06 289 TYR A N 1
ATOM 2418 C CA . TYR A 1 289 ? -9.418 -12.257 2.387 1.00 95.06 289 TYR A CA 1
ATOM 2419 C C . TYR A 1 289 ? -10.830 -12.734 2.063 1.00 95.06 289 TYR A C 1
ATOM 2421 O O . TYR A 1 289 ? -11.780 -12.009 2.328 1.00 95.06 289 TYR A O 1
ATOM 2429 N N . SER A 1 290 ? -10.967 -13.966 1.563 1.00 92.88 290 SER A N 1
ATOM 2430 C CA . SER A 1 290 ? -12.266 -14.584 1.273 1.00 92.88 290 SER A CA 1
ATOM 2431 C C . SER A 1 290 ? -13.144 -14.656 2.526 1.00 92.88 290 SER A C 1
ATOM 2433 O O . SER A 1 290 ? -14.297 -14.227 2.519 1.00 92.88 290 SER A O 1
ATOM 2435 N N . ARG A 1 291 ? -12.577 -15.103 3.656 1.00 91.12 291 ARG A N 1
ATOM 2436 C CA . ARG A 1 291 ? -13.313 -15.188 4.925 1.00 91.12 291 ARG A CA 1
ATOM 2437 C C . ARG A 1 291 ? -13.752 -13.827 5.449 1.00 91.12 291 ARG A C 1
ATOM 2439 O O . ARG A 1 291 ? -14.851 -13.726 5.987 1.00 91.12 291 ARG A O 1
ATOM 2446 N N . LEU A 1 292 ? -12.883 -12.826 5.344 1.00 92.00 292 LEU A N 1
ATOM 2447 C CA . LEU A 1 292 ? -13.180 -11.460 5.764 1.00 92.00 292 LEU A CA 1
ATOM 2448 C C . LEU A 1 292 ? -14.009 -10.696 4.727 1.00 92.00 292 LEU A C 1
ATOM 2450 O O . LEU A 1 292 ? -14.421 -9.590 5.027 1.00 92.00 292 LEU A O 1
ATOM 2454 N N . LYS A 1 293 ? -14.241 -11.245 3.527 1.00 93.88 293 LYS A N 1
ATOM 2455 C CA . LYS A 1 293 ? -14.910 -10.560 2.409 1.00 93.88 293 LYS A CA 1
ATOM 2456 C C . LYS A 1 293 ? -14.298 -9.186 2.086 1.00 93.88 293 LYS A C 1
ATOM 2458 O O . LYS A 1 293 ? -15.007 -8.248 1.747 1.00 93.88 293 LYS A O 1
ATOM 2463 N N . ILE A 1 294 ? -12.972 -9.061 2.205 1.00 94.75 294 ILE A N 1
ATOM 2464 C CA . ILE A 1 294 ? -12.243 -7.825 1.876 1.00 94.75 294 ILE A CA 1
ATOM 2465 C C . ILE A 1 294 ? -11.568 -8.006 0.518 1.00 94.75 294 ILE A C 1
ATOM 2467 O O . ILE A 1 294 ? -10.554 -8.700 0.409 1.00 94.75 294 ILE A O 1
ATOM 2471 N N . HIS A 1 295 ? -12.122 -7.367 -0.509 1.00 93.00 295 HIS A N 1
ATOM 2472 C CA . HIS A 1 295 ? -11.626 -7.393 -1.886 1.00 93.00 295 HIS A CA 1
ATOM 2473 C C . HIS A 1 295 ? -10.984 -6.062 -2.294 1.00 93.00 295 HIS A C 1
ATOM 2475 O O . HIS A 1 295 ? -10.109 -6.029 -3.156 1.00 93.00 295 HIS A O 1
ATOM 2481 N N . SER A 1 296 ? -11.397 -4.965 -1.664 1.00 94.81 296 SER A N 1
ATOM 2482 C CA . SER A 1 296 ? -10.978 -3.606 -1.983 1.00 94.81 296 SER A CA 1
ATOM 2483 C C . SER A 1 296 ? -10.931 -2.720 -0.735 1.00 94.81 296 SER A C 1
ATOM 2485 O O . SER A 1 296 ? -11.334 -3.107 0.363 1.00 94.81 296 SER A O 1
ATOM 2487 N N . TYR A 1 297 ? -10.475 -1.477 -0.911 1.00 96.38 297 TYR A N 1
ATOM 2488 C CA . TYR A 1 297 ? -10.529 -0.476 0.154 1.00 96.38 297 TYR A CA 1
ATOM 2489 C C . TYR A 1 297 ? -11.968 -0.133 0.578 1.00 96.38 297 TYR A C 1
ATOM 2491 O O . TYR A 1 297 ? -12.161 0.348 1.692 1.00 96.38 297 TYR A O 1
ATOM 2499 N N . ARG A 1 298 ? -12.969 -0.355 -0.291 1.00 97.06 298 ARG A N 1
ATOM 2500 C CA . ARG A 1 298 ? -14.379 -0.055 0.003 1.00 97.06 298 ARG A CA 1
ATOM 2501 C C . ARG A 1 298 ? -14.924 -0.995 1.074 1.00 97.06 298 ARG A C 1
ATOM 2503 O O . ARG A 1 298 ? -15.542 -0.523 2.019 1.00 97.06 298 ARG A O 1
ATOM 2510 N N . ASP A 1 299 ? -14.586 -2.277 0.987 1.00 96.81 299 ASP A N 1
ATOM 2511 C CA . ASP A 1 299 ? -15.004 -3.281 1.974 1.00 96.81 299 ASP A CA 1
ATOM 2512 C C . ASP A 1 299 ? -14.359 -3.000 3.341 1.00 96.81 299 ASP A C 1
ATOM 2514 O O . ASP A 1 299 ? -14.993 -3.082 4.390 1.00 96.81 299 ASP A O 1
ATOM 2518 N N . LEU A 1 300 ? -13.085 -2.586 3.351 1.00 97.06 300 LEU A N 1
ATOM 2519 C CA . LEU A 1 300 ? -12.410 -2.183 4.589 1.00 97.06 300 LEU A CA 1
ATOM 2520 C C . LEU A 1 300 ? -12.990 -0.887 5.178 1.00 97.06 300 LEU A C 1
ATOM 2522 O O . LEU A 1 300 ? -13.030 -0.731 6.401 1.00 97.06 300 LEU A O 1
ATOM 2526 N N . LEU A 1 301 ? -13.459 0.032 4.332 1.00 97.88 301 LEU A N 1
ATOM 2527 C CA . LEU A 1 301 ? -14.162 1.227 4.785 1.00 97.88 301 LEU A CA 1
ATOM 2528 C C . LEU A 1 301 ? -15.511 0.874 5.421 1.00 97.88 301 LEU A C 1
ATOM 2530 O O . LEU A 1 301 ? -15.850 1.463 6.438 1.00 97.88 301 LEU A O 1
ATOM 2534 N N . GLU A 1 302 ? -16.247 -0.105 4.896 1.00 97.12 302 GLU A N 1
ATOM 2535 C CA . GLU A 1 302 ? -17.493 -0.592 5.507 1.00 97.12 302 GLU A CA 1
ATOM 2536 C C . GLU A 1 302 ? -17.256 -1.148 6.919 1.00 97.12 302 GLU A C 1
ATOM 2538 O O . GLU A 1 302 ? -17.952 -0.782 7.867 1.00 97.12 302 GLU A O 1
ATOM 2543 N N . TYR A 1 303 ? -16.198 -1.944 7.104 1.00 96.62 303 TYR A N 1
ATOM 2544 C CA . TYR A 1 303 ? -15.789 -2.381 8.442 1.00 96.62 303 TYR A CA 1
ATOM 2545 C C . TYR A 1 303 ? -15.414 -1.219 9.362 1.00 96.62 303 TYR A C 1
ATOM 2547 O O . TYR A 1 303 ? -15.681 -1.270 10.563 1.00 96.62 303 TYR A O 1
ATOM 2555 N N . SER A 1 304 ? -14.795 -0.180 8.804 1.00 97.44 304 SER A N 1
ATOM 2556 C CA . SER A 1 304 ? -14.406 1.010 9.558 1.00 97.44 304 SER A CA 1
ATOM 2557 C C . SER A 1 304 ? -15.628 1.816 9.990 1.00 97.44 304 SER A C 1
ATOM 2559 O O . SER A 1 304 ? -15.695 2.203 11.148 1.00 97.44 304 SER A O 1
ATOM 2561 N N . LYS A 1 305 ? -16.624 1.975 9.111 1.00 97.50 305 LYS A N 1
ATOM 2562 C CA . LYS A 1 305 ? -17.920 2.606 9.403 1.00 97.50 305 LYS A CA 1
ATOM 2563 C C . LYS A 1 305 ? -18.633 1.936 10.563 1.00 97.50 305 LYS A C 1
ATOM 2565 O O . LYS A 1 305 ? -18.908 2.575 11.571 1.00 97.50 305 LYS A O 1
ATOM 2570 N N . ARG A 1 306 ? -18.798 0.616 10.474 1.00 96.19 306 ARG A N 1
ATOM 2571 C CA . ARG A 1 306 ? -19.391 -0.184 11.549 1.00 96.19 306 ARG A CA 1
ATOM 2572 C C . ARG A 1 306 ? -18.625 -0.046 12.867 1.00 96.19 306 ARG A C 1
ATOM 2574 O O . ARG A 1 306 ? -19.217 -0.027 13.942 1.00 96.19 306 ARG A O 1
ATOM 2581 N N . ALA A 1 307 ? -17.295 0.008 12.806 1.00 96.50 307 ALA A N 1
ATOM 2582 C CA . ALA A 1 307 ? -16.485 0.218 13.998 1.00 96.50 307 ALA A CA 1
ATOM 2583 C C . ALA A 1 307 ? -16.690 1.616 14.595 1.00 96.50 307 ALA A C 1
ATOM 2585 O O . ALA A 1 307 ? -16.775 1.723 15.814 1.00 96.50 307 ALA A O 1
ATOM 2586 N N . CYS A 1 308 ? -16.802 2.657 13.768 1.00 96.12 308 CYS A N 1
ATOM 2587 C CA . CYS A 1 308 ? -17.117 4.012 14.215 1.00 96.12 308 CYS A CA 1
ATOM 2588 C C . CYS A 1 308 ? -18.486 4.075 14.901 1.00 96.12 308 CYS A C 1
ATOM 2590 O O . CYS A 1 308 ? -18.543 4.538 16.032 1.00 96.12 308 CYS A O 1
ATOM 2592 N N . GLU A 1 309 ? -19.535 3.511 14.298 1.00 95.75 309 GLU A N 1
ATOM 2593 C CA . GLU A 1 309 ? -20.887 3.453 14.886 1.00 95.75 309 GLU A CA 1
ATOM 2594 C C . GLU A 1 309 ? -20.879 2.804 16.282 1.00 95.75 309 GLU A C 1
ATOM 2596 O O . GLU A 1 309 ? -21.465 3.316 17.235 1.00 95.75 309 GLU A O 1
ATOM 2601 N N . LEU A 1 310 ? -20.156 1.689 16.439 1.00 95.50 310 LEU A N 1
ATOM 2602 C CA . LEU A 1 310 ? -20.036 1.007 17.731 1.00 95.50 310 LEU A CA 1
ATOM 2603 C C . LEU A 1 310 ? -19.194 1.781 18.752 1.00 95.50 310 LEU A C 1
ATOM 2605 O O . LEU A 1 310 ? -19.415 1.624 19.951 1.00 95.50 310 LEU A O 1
ATOM 2609 N N . LEU A 1 311 ? -18.210 2.563 18.305 1.00 94.31 311 LEU A N 1
ATOM 2610 C CA . LEU A 1 311 ? -17.405 3.417 19.182 1.00 94.31 311 LEU A CA 1
ATOM 2611 C C . LEU A 1 311 ? -18.197 4.646 19.638 1.00 94.31 311 LEU A C 1
ATOM 2613 O O . LEU A 1 311 ? -18.064 5.039 20.791 1.00 94.31 311 LEU A O 1
ATOM 2617 N N . GLU A 1 312 ? -19.034 5.210 18.769 1.00 92.25 312 GLU A N 1
ATOM 2618 C CA . GLU A 1 312 ? -19.923 6.339 19.073 1.00 92.25 312 GLU A CA 1
ATOM 2619 C C . GLU A 1 312 ? -21.033 5.949 20.054 1.00 92.25 312 GLU A C 1
ATOM 2621 O O . GLU A 1 312 ? -21.385 6.730 20.933 1.00 92.25 312 GLU A O 1
ATOM 2626 N N . ALA A 1 313 ? -21.537 4.716 19.966 1.00 93.06 313 ALA A N 1
ATOM 2627 C CA . ALA A 1 313 ? -22.502 4.172 20.920 1.00 93.06 313 ALA A CA 1
ATOM 2628 C C . ALA A 1 313 ? -21.876 3.740 22.266 1.00 93.06 313 ALA A C 1
ATOM 2630 O O . ALA A 1 313 ? -22.590 3.319 23.179 1.00 93.06 313 ALA A O 1
ATOM 2631 N N . MET A 1 314 ? -20.546 3.780 22.399 1.00 94.12 314 MET A N 1
ATOM 2632 C CA . MET A 1 314 ? -19.830 3.315 23.587 1.00 94.12 314 MET A CA 1
ATOM 2633 C C . MET A 1 314 ? -19.662 4.433 24.621 1.00 94.12 314 MET A C 1
ATOM 2635 O O . MET A 1 314 ? -19.585 5.610 24.291 1.00 94.12 314 MET A O 1
ATOM 2639 N N . ASN A 1 315 ? -19.508 4.061 25.897 1.00 91.94 315 ASN A N 1
ATOM 2640 C CA . ASN A 1 315 ? -19.056 5.000 26.921 1.00 91.94 315 ASN A CA 1
ATOM 2641 C C . ASN A 1 315 ? -17.727 5.671 26.505 1.00 91.94 315 ASN A C 1
ATOM 2643 O O . ASN A 1 315 ? -16.758 4.983 26.158 1.00 91.94 315 ASN A O 1
ATOM 2647 N N . ASN A 1 316 ? -17.680 7.003 26.611 1.00 90.06 316 ASN A N 1
ATOM 2648 C CA . ASN A 1 316 ? -16.541 7.836 26.215 1.00 90.06 316 ASN A CA 1
ATOM 2649 C C . ASN A 1 316 ? -15.200 7.360 26.789 1.00 90.06 316 ASN A C 1
ATOM 2651 O O . ASN A 1 316 ? -14.198 7.354 26.078 1.00 90.06 316 ASN A O 1
ATOM 2655 N N . GLU A 1 317 ? -15.156 6.922 28.048 1.00 92.38 317 GLU A N 1
ATOM 2656 C CA . GLU A 1 317 ? -13.913 6.472 28.676 1.00 92.38 317 GLU A CA 1
ATOM 2657 C C . GLU A 1 317 ? -13.353 5.219 27.987 1.00 92.38 317 GLU A C 1
ATOM 2659 O O . GLU A 1 317 ? -12.152 5.120 27.716 1.00 92.38 317 GLU A O 1
ATOM 2664 N N . LEU A 1 318 ? -14.224 4.266 27.648 1.00 92.50 318 LEU A N 1
ATOM 2665 C CA . LEU A 1 318 ? -13.832 3.053 26.934 1.00 92.50 318 LEU A CA 1
ATOM 2666 C C . LEU A 1 318 ? -13.381 3.374 25.506 1.00 92.50 318 LEU A C 1
ATOM 2668 O O . LEU A 1 318 ? -12.341 2.869 25.075 1.00 92.50 318 LEU A O 1
ATOM 2672 N N . ALA A 1 319 ? -14.097 4.254 24.801 1.00 91.88 319 ALA A N 1
ATOM 2673 C CA . ALA A 1 319 ? -13.713 4.702 23.464 1.00 91.88 319 ALA A CA 1
ATOM 2674 C C . ALA A 1 319 ? -12.330 5.388 23.470 1.00 91.88 319 ALA A C 1
ATOM 2676 O O . ALA A 1 319 ? -11.460 5.048 22.663 1.00 91.88 319 ALA A O 1
ATOM 2677 N N . ILE A 1 320 ? -12.068 6.276 24.436 1.00 91.38 320 ILE A N 1
ATOM 2678 C CA . ILE A 1 320 ? -10.768 6.949 24.613 1.00 91.38 320 ILE A CA 1
ATOM 2679 C C . ILE A 1 320 ? -9.651 5.935 24.885 1.00 91.38 320 ILE A C 1
ATOM 2681 O O . ILE A 1 320 ? -8.569 6.022 24.291 1.00 91.38 320 ILE A O 1
ATOM 2685 N N . ARG A 1 321 ? -9.895 4.945 25.753 1.00 94.31 321 ARG A N 1
ATOM 2686 C CA . ARG A 1 321 ? -8.931 3.868 26.031 1.00 94.31 321 ARG A CA 1
ATOM 2687 C C . ARG A 1 321 ? -8.628 3.053 24.771 1.00 94.31 321 ARG A C 1
ATOM 2689 O O . ARG A 1 321 ? -7.463 2.733 24.520 1.00 94.31 321 ARG A O 1
ATOM 2696 N N . LEU A 1 322 ? -9.641 2.753 23.957 1.00 95.06 322 LEU A N 1
ATOM 2697 C CA . LEU A 1 322 ? -9.482 2.040 22.688 1.00 95.06 322 LEU A CA 1
ATOM 2698 C C . LEU A 1 322 ? -8.661 2.853 21.677 1.00 95.06 322 LEU A C 1
ATOM 2700 O O . LEU A 1 322 ? -7.679 2.329 21.146 1.00 95.06 322 LEU A O 1
ATOM 2704 N N . PHE A 1 323 ? -8.975 4.132 21.464 1.00 92.31 323 PHE A N 1
ATOM 2705 C CA . PHE A 1 323 ? -8.193 4.987 20.562 1.00 92.31 323 PHE A CA 1
ATOM 2706 C C . PHE A 1 323 ? -6.756 5.180 21.037 1.00 92.31 323 PHE A C 1
ATOM 2708 O O . PHE A 1 323 ? -5.826 5.061 20.240 1.00 92.31 323 PHE A O 1
ATOM 2715 N N . SER A 1 324 ? -6.547 5.390 22.337 1.00 92.62 324 SER A N 1
ATOM 2716 C CA . SER A 1 324 ? -5.205 5.487 22.922 1.00 92.62 324 SER A CA 1
ATOM 2717 C C . SER A 1 324 ? -4.403 4.205 22.687 1.00 92.62 324 SER A C 1
ATOM 2719 O O . SER A 1 324 ? -3.243 4.247 22.272 1.00 92.62 324 SER A O 1
ATOM 2721 N N . SER A 1 325 ? -5.040 3.045 22.877 1.00 94.50 325 SER A N 1
ATOM 2722 C CA . SER A 1 325 ? -4.450 1.736 22.586 1.00 94.50 325 SER A CA 1
ATOM 2723 C C . SER A 1 325 ? -4.063 1.592 21.110 1.00 94.50 325 SER A C 1
ATOM 2725 O O . SER A 1 325 ? -2.980 1.095 20.807 1.00 94.50 325 SER A O 1
ATOM 2727 N N . ALA A 1 326 ? -4.902 2.068 20.188 1.00 92.62 326 ALA A N 1
ATOM 2728 C CA . ALA A 1 326 ? -4.629 2.012 18.756 1.00 92.62 326 ALA A CA 1
ATOM 2729 C C . ALA A 1 326 ? -3.494 2.956 18.323 1.00 92.62 326 ALA A C 1
ATOM 2731 O O . ALA A 1 326 ? -2.594 2.561 17.578 1.00 92.62 326 ALA A O 1
ATOM 2732 N N . LEU A 1 327 ? -3.491 4.192 18.829 1.00 92.25 327 LEU A N 1
ATOM 2733 C CA . LEU A 1 327 ? -2.467 5.195 18.524 1.00 92.25 327 LEU A CA 1
ATOM 2734 C C . LEU A 1 327 ? -1.079 4.781 19.035 1.00 92.25 327 LEU A C 1
ATOM 2736 O O . LEU A 1 327 ? -0.071 5.095 18.400 1.00 92.25 327 LEU A O 1
ATOM 2740 N N . ASN A 1 328 ? -1.020 4.005 20.119 1.00 90.88 328 ASN A N 1
ATOM 2741 C CA . ASN A 1 328 ? 0.221 3.425 20.637 1.00 90.88 328 ASN A CA 1
ATOM 2742 C C . ASN A 1 328 ? 0.830 2.342 19.729 1.00 90.88 328 ASN A C 1
ATOM 2744 O O . ASN A 1 328 ? 2.006 1.995 19.893 1.00 90.88 328 ASN A O 1
ATOM 2748 N N . GLU A 1 329 ? 0.064 1.808 18.776 1.00 88.81 329 GLU A N 1
ATOM 2749 C CA . GLU A 1 329 ? 0.511 0.757 17.856 1.00 88.81 329 GLU A CA 1
ATOM 2750 C C . GLU A 1 329 ? 0.980 1.273 16.496 1.00 88.81 329 GLU A C 1
ATOM 2752 O O . GLU A 1 329 ? 1.635 0.539 15.752 1.00 88.81 329 GLU A O 1
ATOM 2757 N N . ILE A 1 330 ? 0.712 2.536 16.171 1.00 88.31 330 ILE A N 1
ATOM 2758 C CA . ILE A 1 330 ? 1.177 3.153 14.928 1.00 88.31 330 ILE A CA 1
ATOM 2759 C C . ILE A 1 330 ? 2.490 3.914 15.146 1.00 88.31 330 ILE A C 1
ATOM 2761 O O . ILE A 1 330 ? 2.932 4.185 16.261 1.00 88.31 330 ILE A O 1
ATOM 2765 N N . HIS A 1 331 ? 3.171 4.250 14.050 1.00 85.06 331 HIS A N 1
ATOM 2766 C CA . HIS A 1 331 ? 4.449 4.953 14.126 1.00 85.06 331 HIS A CA 1
ATOM 2767 C C . HIS A 1 331 ? 4.300 6.319 14.833 1.00 85.06 331 HIS A C 1
ATOM 2769 O O . HIS A 1 331 ? 3.379 7.055 14.474 1.00 85.06 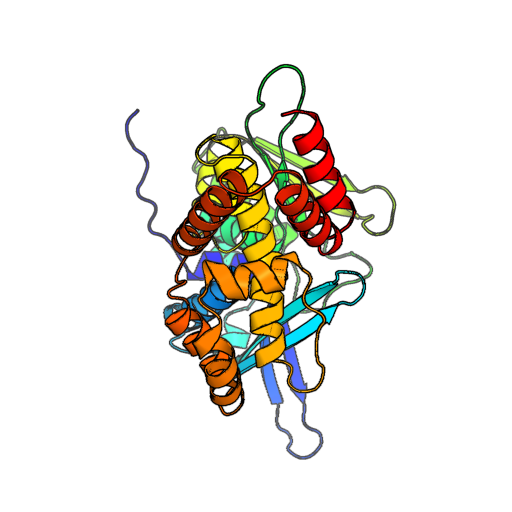331 HIS A O 1
ATOM 2775 N N . PRO A 1 332 ? 5.224 6.733 15.730 1.00 84.31 332 PRO A N 1
ATOM 2776 C CA . PRO A 1 332 ? 5.050 7.937 16.550 1.00 84.31 332 PRO A CA 1
ATOM 2777 C C . PRO A 1 332 ? 4.742 9.217 15.769 1.00 84.31 332 PRO A C 1
ATOM 2779 O O . PRO A 1 332 ? 3.895 10.000 16.178 1.00 84.31 332 PRO A O 1
ATOM 2782 N N . ASN A 1 333 ? 5.374 9.431 14.610 1.00 83.69 333 ASN A N 1
ATOM 2783 C CA . ASN A 1 333 ? 5.078 10.614 13.788 1.00 83.69 333 ASN A CA 1
ATOM 2784 C C . ASN A 1 333 ? 3.656 10.585 13.205 1.00 83.69 333 ASN A C 1
ATOM 2786 O O . ASN A 1 333 ? 3.043 11.634 13.039 1.00 83.69 333 ASN A O 1
ATOM 2790 N N . THR A 1 334 ? 3.131 9.396 12.908 1.00 86.06 334 THR A N 1
ATOM 2791 C CA . THR A 1 334 ? 1.756 9.225 12.432 1.00 86.06 334 THR A CA 1
ATOM 2792 C C . THR A 1 334 ? 0.765 9.370 13.585 1.00 86.06 334 THR A C 1
ATOM 2794 O O . THR A 1 334 ? -0.243 10.046 13.421 1.00 86.06 334 THR A O 1
ATOM 2797 N N . ALA A 1 335 ? 1.090 8.840 14.770 1.00 88.06 335 ALA A N 1
ATOM 2798 C CA . ALA A 1 335 ? 0.313 9.071 15.989 1.00 88.06 335 ALA A CA 1
ATOM 2799 C C . ALA A 1 335 ? 0.209 10.565 16.318 1.00 88.06 335 ALA A C 1
ATOM 2801 O O . ALA A 1 335 ? -0.889 11.074 16.494 1.00 88.06 335 ALA A O 1
ATOM 2802 N N . LYS A 1 336 ? 1.333 11.295 16.299 1.00 87.50 336 LYS A N 1
ATOM 2803 C CA . LYS A 1 336 ? 1.361 12.754 16.499 1.00 87.50 336 LYS A CA 1
ATOM 2804 C C . LYS A 1 336 ? 0.473 13.500 15.503 1.00 87.50 336 LYS A C 1
ATOM 2806 O O . LYS A 1 336 ? -0.186 14.460 15.884 1.00 87.50 336 LYS A O 1
ATOM 2811 N N . PHE A 1 337 ? 0.451 13.071 14.241 1.00 86.38 337 PHE A N 1
ATOM 2812 C CA . PHE A 1 337 ? -0.431 13.653 13.229 1.00 86.38 337 PHE A CA 1
ATOM 2813 C C . PHE A 1 337 ? -1.912 13.448 13.577 1.00 86.38 337 PHE A C 1
ATOM 2815 O O . PHE A 1 337 ? -2.669 14.414 13.557 1.00 86.38 337 PHE A O 1
ATOM 2822 N N . PHE A 1 338 ? -2.315 12.228 13.940 1.00 88.00 338 PHE A N 1
ATOM 2823 C CA . PHE A 1 338 ? -3.698 11.950 14.336 1.00 88.00 338 PHE A CA 1
ATOM 2824 C C . PHE A 1 338 ? -4.091 12.659 15.634 1.00 88.00 338 PHE A C 1
ATOM 2826 O O . PHE A 1 338 ? -5.164 13.244 15.686 1.00 88.00 338 PHE A O 1
ATOM 2833 N N . LEU A 1 339 ? -3.211 12.695 16.638 1.00 87.19 339 LEU A N 1
ATOM 2834 C CA . LEU A 1 339 ? -3.433 13.442 17.881 1.00 87.19 339 LEU A CA 1
ATOM 2835 C C . LEU A 1 339 ? -3.612 14.942 17.626 1.00 87.19 339 LEU A C 1
ATOM 2837 O O . LEU A 1 339 ? -4.479 15.570 18.218 1.00 87.19 339 LEU A O 1
ATOM 2841 N N . LYS A 1 340 ? -2.831 15.522 16.708 1.00 85.38 340 LYS A N 1
ATOM 2842 C CA . LYS A 1 340 ? -3.004 16.927 16.328 1.00 85.38 340 LYS A CA 1
ATOM 2843 C C . LYS A 1 340 ? -4.385 17.185 15.723 1.00 85.38 340 LYS A C 1
ATOM 2845 O O . LYS A 1 340 ? -4.973 18.211 16.028 1.00 85.38 340 LYS A O 1
ATOM 2850 N N . LEU A 1 341 ? -4.881 16.282 14.877 1.00 81.06 341 LEU A N 1
ATOM 2851 C CA . LEU A 1 341 ? -6.214 16.403 14.280 1.00 81.06 341 LEU A CA 1
ATOM 2852 C C . LEU A 1 341 ? -7.339 16.147 15.292 1.00 81.06 341 LEU A C 1
ATOM 2854 O O . LEU A 1 341 ? -8.370 16.800 15.202 1.00 81.06 341 LEU A O 1
ATOM 2858 N N . LEU A 1 342 ? -7.130 15.248 16.257 1.00 80.69 342 LEU A N 1
ATOM 2859 C CA . LEU A 1 342 ? -8.049 15.017 17.377 1.00 80.69 342 LEU A CA 1
ATOM 2860 C C . LEU A 1 342 ? -8.186 16.235 18.292 1.00 80.69 342 LEU A C 1
ATOM 2862 O O . LEU A 1 342 ? -9.243 16.436 18.851 1.00 80.69 342 LEU A O 1
ATOM 2866 N N . ASN A 1 343 ? -7.136 17.042 18.450 1.00 75.25 343 ASN A N 1
ATOM 2867 C CA . ASN A 1 343 ? -7.199 18.260 19.267 1.00 75.25 343 ASN A CA 1
ATOM 2868 C C . ASN A 1 343 ? -7.780 19.470 18.507 1.00 75.25 343 ASN A C 1
ATOM 2870 O O . ASN A 1 343 ? -7.865 20.558 19.070 1.00 75.25 343 ASN A O 1
ATOM 2874 N N . GLN A 1 344 ? -8.065 19.321 17.210 1.00 69.44 344 GLN A N 1
ATOM 2875 C CA . GLN A 1 344 ? -8.572 20.385 16.334 1.00 69.44 344 GLN A CA 1
ATOM 2876 C C . GLN A 1 344 ? -10.049 20.212 15.963 1.00 69.44 344 GLN A C 1
ATOM 2878 O O . GLN A 1 344 ? -10.642 21.167 15.467 1.00 69.44 344 GLN A O 1
ATOM 2883 N N . ASN A 1 345 ? -10.598 19.012 16.158 1.00 55.97 345 ASN A N 1
ATOM 2884 C CA . ASN A 1 345 ? -12.012 18.677 15.992 1.00 55.97 345 ASN A CA 1
ATOM 2885 C C . ASN A 1 345 ? -12.575 18.301 17.357 1.00 55.97 345 ASN A C 1
ATOM 2887 O O . ASN A 1 345 ? -13.790 18.500 17.544 1.00 55.97 345 ASN A O 1
#

pLDDT: mean 87.15, std 12.79, range [29.33, 98.0]

Sequence (345 aa):
MRDILIFSFFLDAWLAGLWDGDGTRYVVKRKCRKQKDYYVKISTISFLEVKKIIDAFNEVFGISPYNIRALFKSNRKRFLFEIRCDSRILFEWFSEHRLNRFATDYPLDYISGLFWAEGSICIKSKGNMAEPFISLGVKPLDFRKQRSSLHKNVEFRLESALERVKEIAPNIRYDIYVRKSGKDKGIKTYIIKGIVVKLILYNNPSNYRIFKMLFIEKKISFCEYLVSYILDTTTLNKLLGSILNRKRRYAYSTFDAWVCSNIFGAQYLRRYLKYLSKLKSVKRATELYSRLKIHSYRDLLEYSKRACELLEAMNNELAIRLFSSALNEIHPNTAKFFLKLLNQN

Radius of gyration: 20.76 Å; chains: 1; bounding box: 49×58×52 Å

Foldseek 3Di:
DDDPDPPDFDLLLLQLLLCLQFKDWDWDQDPPPSDIWIKIKGKDLFLQQVLVVQVSCCVVPVDGFQAWAWDQDVLFLFTIIIGMHTDPVVNCCSDPVNSLCSLQVVVLSSLLSNCLRAKAWDFDDDPDTHAIKMKGWDAAPPRPDDPDPSSHCSVVSNVNSVVNVCVVVVPKDWDWDAACDDPRHGIIMIITDDPSRCSSLVRSHGGLNNLVVCVSVVVDDLQLSLLLNLVTRPQVRLVLSCLNDVPDDRDDFPLSVCLCCPLLPVPCVVVVSVVLNVDGSSVSSVVVCVSLVPNHSVSSSVSSVVVVVVLVVDDPVVSVSNSVRSLVSGNVVVSVVSVVVVVVD

Secondary structure (DSSP, 8-state):
------PPP-HHHHHHHHHHHHEEEEEEEETTTTEEEEEEEEEES-HHHHHHHHHHHHHHHS---SEEEEEEEGGGTEEEEEEEEE-HHHHHHT-HHHHHHHHHHSHHHHHHHHHHHHEEEE--EESEEPPPEEEEEE--TT-SS-S-TTS--HHHHHHHHHHHHHHH-TT-EEEEEE--SSTTTT-EEEEEESTHHHHHHHSS--STHHHHHHHHTTSS-HHHHHHHHHIIIIIHHHHHHHHH-TT---PPPHHHHHHHHHTTTTTTHHHHHHHHTTS-HHHHHHHHHHHHT--SHHHHHHHHHHHHHHHHTS-HHHHHHHHHHHHTTS-HHHHHHHHHHHTT-